Protein AF-A0A8J4B5W3-F1 (afdb_monomer_lite)

Sequence (333 aa):
MARLLFRNNKLVVIMTTRNNVIIWVVALMMILLQLQQQLLVVGSSSSSTPSSSSSSSSSSSSSSSSSSSSSSSSSSSSSSAAVECPEPHHTILQQYKDFHDKNKHSPNAQYLVQQCWGNGCQGAGDRICGALFTLRVAIQYKKIWLIDWTHPAPITNFLIHNEIDWRVTGFPDKFFKEPNALTLDEFNATTFHGNGSEAAVVEKFLAAKKYNIMGVRPFEAHATRLNPVDPEHAIEIGACYFQFLFKLNDTIVKSGESHLRELYGPGLVDYMAWHWRHLDVDFPGEKPMLLSQLAGALECGRRLAAEIKVDLVRRPMLLITDFHGKKKVMPNN

Radius of gyration: 26.27 Å; chains: 1; bounding box: 73×65×85 Å

Structure (mmCIF, N/CA/C/O backbone):
data_AF-A0A8J4B5W3-F1
#
_entry.id   AF-A0A8J4B5W3-F1
#
loop_
_atom_site.group_PDB
_atom_site.id
_atom_site.type_symbol
_atom_site.label_atom_id
_atom_site.label_alt_id
_atom_site.label_comp_id
_atom_site.label_asym_id
_atom_site.label_entity_id
_atom_site.label_seq_id
_atom_site.pdbx_PDB_ins_code
_atom_site.Cartn_x
_atom_site.Cartn_y
_atom_site.Cartn_z
_atom_site.occupancy
_atom_site.B_iso_or_equiv
_atom_site.auth_seq_id
_atom_site.auth_comp_id
_atom_site.auth_asym_id
_atom_site.auth_atom_id
_atom_site.pdbx_PDB_model_num
ATOM 1 N N . MET A 1 1 ? 13.570 8.118 -5.393 1.00 37.69 1 MET A N 1
ATOM 2 C CA . MET A 1 1 ? 13.772 7.527 -6.732 1.00 37.69 1 MET A CA 1
ATOM 3 C C . MET A 1 1 ? 13.565 6.017 -6.633 1.00 37.69 1 MET A C 1
ATOM 5 O O . MET A 1 1 ? 14.329 5.358 -5.937 1.00 37.69 1 MET A O 1
ATOM 9 N N . ALA A 1 2 ? 12.527 5.454 -7.251 1.00 32.09 2 ALA A N 1
ATOM 10 C CA . ALA A 1 2 ? 12.329 4.003 -7.211 1.00 32.09 2 ALA A CA 1
ATOM 11 C C . ALA A 1 2 ? 13.301 3.318 -8.187 1.00 32.09 2 ALA A C 1
ATOM 13 O O . ALA A 1 2 ? 13.306 3.643 -9.371 1.00 32.09 2 ALA A O 1
ATOM 14 N N . ARG A 1 3 ? 14.118 2.377 -7.704 1.00 43.38 3 ARG A N 1
ATOM 15 C CA . ARG A 1 3 ? 14.868 1.448 -8.564 1.00 43.38 3 ARG A CA 1
ATOM 16 C C . ARG A 1 3 ? 14.121 0.118 -8.569 1.00 43.38 3 ARG A C 1
ATOM 18 O O . ARG A 1 3 ? 13.769 -0.379 -7.504 1.00 43.38 3 ARG A O 1
ATOM 25 N N . LEU A 1 4 ? 13.875 -0.442 -9.749 1.00 37.16 4 LEU A N 1
ATOM 26 C CA . LEU A 1 4 ? 13.225 -1.743 -9.909 1.00 37.16 4 LEU A CA 1
ATOM 27 C C . LEU A 1 4 ? 14.273 -2.722 -10.429 1.00 37.16 4 LEU A C 1
ATOM 29 O O . LEU A 1 4 ? 14.735 -2.577 -11.555 1.00 37.16 4 LEU A O 1
ATOM 33 N N . LEU A 1 5 ? 14.685 -3.687 -9.613 1.00 36.12 5 LEU A N 1
ATOM 34 C CA . LEU A 1 5 ? 15.744 -4.619 -9.987 1.00 36.12 5 LEU A CA 1
ATOM 35 C C . LEU A 1 5 ? 15.150 -6.018 -10.129 1.00 36.12 5 LEU A C 1
ATOM 37 O O . LEU A 1 5 ? 14.698 -6.613 -9.153 1.00 36.12 5 LEU A O 1
ATOM 41 N N . PHE A 1 6 ? 15.120 -6.524 -11.361 1.00 35.78 6 PHE A N 1
ATOM 42 C CA . PHE A 1 6 ? 14.683 -7.885 -11.648 1.00 35.78 6 PHE A CA 1
ATOM 43 C C . PHE A 1 6 ? 15.874 -8.840 -11.573 1.00 35.78 6 PHE A C 1
ATOM 45 O O . PHE A 1 6 ? 16.888 -8.640 -12.241 1.00 35.78 6 PHE A O 1
ATOM 52 N N . ARG A 1 7 ? 15.751 -9.891 -10.758 1.00 36.09 7 ARG A N 1
ATOM 53 C CA . ARG A 1 7 ? 16.728 -10.985 -10.682 1.00 36.09 7 ARG A CA 1
ATOM 54 C C . ARG A 1 7 ? 15.983 -12.301 -10.494 1.00 36.09 7 ARG A C 1
ATOM 56 O O . ARG A 1 7 ? 15.224 -12.439 -9.540 1.00 36.09 7 ARG A O 1
ATOM 63 N N . ASN A 1 8 ? 16.192 -13.257 -11.399 1.00 32.38 8 ASN A N 1
ATOM 64 C CA . ASN A 1 8 ? 15.561 -14.584 -11.377 1.00 32.38 8 ASN A CA 1
ATOM 65 C C . ASN A 1 8 ? 14.022 -14.503 -11.223 1.00 32.38 8 ASN A C 1
ATOM 67 O O . ASN A 1 8 ? 13.454 -15.083 -10.300 1.00 32.38 8 ASN A O 1
ATOM 71 N N . ASN A 1 9 ? 13.360 -13.718 -12.082 1.00 35.81 9 ASN A N 1
ATOM 72 C CA . ASN A 1 9 ? 11.919 -13.410 -12.050 1.00 35.81 9 ASN A CA 1
ATOM 73 C C . ASN A 1 9 ? 11.384 -12.735 -10.763 1.00 35.81 9 ASN A C 1
ATOM 75 O O . ASN A 1 9 ? 10.179 -12.511 -10.660 1.00 35.81 9 ASN A O 1
ATOM 79 N N . LYS A 1 10 ? 12.237 -12.348 -9.802 1.00 38.03 10 LYS A N 1
ATOM 80 C CA . LYS A 1 10 ? 11.825 -11.568 -8.624 1.00 38.03 10 LYS A CA 1
ATOM 81 C C . LYS A 1 10 ? 11.904 -10.066 -8.906 1.00 38.03 10 LYS A C 1
ATOM 83 O O . LYS A 1 10 ? 12.958 -9.574 -9.306 1.00 38.03 10 LYS A O 1
ATOM 88 N N . LEU A 1 11 ? 10.808 -9.350 -8.653 1.00 41.91 11 LEU A N 1
ATOM 89 C CA . LEU A 1 11 ? 10.736 -7.886 -8.641 1.00 41.91 11 LEU A CA 1
ATOM 90 C C . LEU A 1 11 ? 11.253 -7.358 -7.292 1.00 41.91 11 LEU A C 1
ATOM 92 O O . LEU A 1 11 ? 10.562 -7.483 -6.284 1.00 41.91 11 LEU A O 1
ATOM 96 N N . VAL A 1 12 ? 12.433 -6.733 -7.269 1.00 36.56 12 VAL A N 1
ATOM 97 C CA . VAL A 1 12 ? 12.945 -6.022 -6.084 1.00 36.56 12 VAL A CA 1
ATOM 98 C C . VAL A 1 12 ? 12.645 -4.527 -6.227 1.00 36.56 12 VAL A C 1
ATOM 100 O O . VAL A 1 12 ? 13.202 -3.854 -7.098 1.00 36.56 12 VAL A O 1
ATOM 103 N N . VAL A 1 13 ? 11.748 -4.000 -5.386 1.00 36.88 13 VAL A N 1
ATOM 104 C CA . VAL A 1 13 ? 11.301 -2.594 -5.419 1.00 36.88 13 VAL A CA 1
ATOM 105 C C . VAL A 1 13 ? 12.101 -1.760 -4.415 1.00 36.88 13 VAL A C 1
ATOM 107 O O . VAL A 1 13 ? 11.677 -1.545 -3.283 1.00 36.88 13 VAL A O 1
ATOM 110 N N . ILE A 1 14 ? 13.255 -1.234 -4.827 1.00 37.66 14 ILE A N 1
ATOM 111 C CA . ILE A 1 14 ? 14.080 -0.376 -3.967 1.00 37.66 14 ILE A CA 1
ATOM 112 C C . ILE A 1 14 ? 13.525 1.056 -3.998 1.00 37.66 14 ILE A C 1
ATOM 114 O O . ILE A 1 14 ? 13.917 1.899 -4.818 1.00 37.66 14 ILE A O 1
ATOM 118 N N . MET A 1 15 ? 12.583 1.345 -3.099 1.00 30.20 15 MET A N 1
ATOM 119 C CA . MET A 1 15 ? 12.005 2.679 -2.921 1.00 30.20 15 MET A CA 1
ATOM 120 C C . MET A 1 15 ? 12.950 3.601 -2.138 1.00 30.20 15 MET A C 1
ATOM 122 O O . MET A 1 15 ? 12.806 3.770 -0.932 1.00 30.20 15 MET A O 1
ATOM 126 N N . THR A 1 16 ? 13.883 4.287 -2.811 1.00 34.81 16 THR A N 1
ATOM 127 C CA . THR A 1 16 ? 14.569 5.408 -2.135 1.00 34.81 16 THR A CA 1
ATOM 128 C C . THR A 1 16 ? 13.584 6.563 -1.943 1.00 34.81 16 THR A C 1
ATOM 130 O O . THR A 1 16 ? 13.138 7.193 -2.912 1.00 34.81 16 THR A O 1
ATOM 133 N N . THR A 1 17 ? 13.219 6.853 -0.697 1.00 34.34 17 THR A N 1
ATOM 134 C CA . THR A 1 17 ? 12.478 8.074 -0.360 1.00 34.34 17 THR A CA 1
ATOM 135 C C . THR A 1 17 ? 13.419 9.282 -0.436 1.00 34.34 17 THR A C 1
ATOM 137 O O . THR A 1 17 ? 14.646 9.151 -0.400 1.00 34.34 17 THR A O 1
ATOM 140 N N . ARG A 1 18 ? 12.864 10.494 -0.582 1.00 42.00 18 ARG A N 1
ATOM 141 C CA . ARG A 1 18 ? 13.671 11.726 -0.722 1.00 42.00 18 ARG A CA 1
ATOM 142 C C . ARG A 1 18 ? 14.487 12.040 0.546 1.00 42.00 18 ARG A C 1
ATOM 144 O O . ARG A 1 18 ? 15.499 12.729 0.461 1.00 42.00 18 ARG A O 1
ATOM 151 N N . ASN A 1 19 ? 14.093 11.460 1.683 1.00 38.25 19 ASN A N 1
ATOM 152 C CA . ASN A 1 19 ? 14.762 11.594 2.975 1.00 38.25 19 ASN A CA 1
ATOM 153 C C . ASN A 1 19 ? 16.153 10.952 3.010 1.00 38.25 19 ASN A C 1
ATOM 155 O O . ASN A 1 19 ? 16.946 11.340 3.860 1.00 38.25 19 ASN A O 1
ATOM 159 N N . ASN A 1 20 ? 16.501 10.047 2.084 1.00 41.44 20 ASN A N 1
ATOM 160 C CA . ASN A 1 20 ? 17.826 9.421 2.095 1.00 41.44 20 ASN A CA 1
ATOM 161 C C . ASN A 1 20 ? 18.970 10.439 1.961 1.00 41.44 20 ASN A C 1
ATOM 163 O O . ASN A 1 20 ? 20.035 10.186 2.502 1.00 41.44 20 ASN A O 1
ATOM 167 N N . VAL A 1 21 ? 18.775 11.608 1.334 1.00 43.19 21 VAL A N 1
ATOM 168 C CA . VAL A 1 21 ? 19.809 12.667 1.341 1.00 43.19 21 VAL A CA 1
ATOM 169 C C . VAL A 1 21 ? 20.037 13.204 2.759 1.00 43.19 21 VAL A C 1
ATOM 171 O O . VAL A 1 21 ? 21.178 13.370 3.170 1.00 43.19 21 VAL A O 1
ATOM 174 N N . ILE A 1 22 ? 18.967 13.412 3.531 1.00 39.94 22 ILE A N 1
ATOM 175 C CA . ILE A 1 22 ? 19.052 13.857 4.930 1.00 39.94 22 ILE A CA 1
ATOM 176 C C . ILE A 1 22 ? 19.636 12.742 5.805 1.00 39.94 22 ILE A C 1
ATOM 178 O O . ILE A 1 22 ? 20.500 13.020 6.625 1.00 39.94 22 ILE A O 1
ATOM 182 N N . ILE A 1 23 ? 19.239 11.482 5.599 1.00 42.97 23 ILE A N 1
ATOM 183 C CA . ILE A 1 23 ? 19.771 10.333 6.349 1.00 42.97 23 ILE A CA 1
ATOM 184 C C . ILE A 1 23 ? 21.265 10.132 6.058 1.00 42.97 23 ILE A C 1
ATOM 186 O O . ILE A 1 23 ? 22.034 9.978 6.999 1.00 42.97 23 ILE A O 1
ATOM 190 N N . TRP A 1 24 ? 21.711 10.221 4.798 1.00 50.38 24 TRP A N 1
ATOM 191 C CA . TRP A 1 24 ? 23.139 10.170 4.457 1.00 50.38 24 TRP A CA 1
ATOM 192 C C . TRP A 1 24 ? 23.918 11.367 5.018 1.00 50.38 24 TRP A C 1
ATOM 194 O O . TRP A 1 24 ? 25.036 11.175 5.483 1.00 50.38 24 TRP A O 1
ATOM 204 N N . VAL A 1 25 ? 23.346 12.578 5.042 1.00 55.03 25 VAL A N 1
ATOM 205 C CA . VAL A 1 25 ? 23.982 13.751 5.677 1.00 55.03 25 VAL A CA 1
ATOM 206 C C . VAL A 1 25 ? 24.071 13.592 7.199 1.00 55.03 25 VAL A C 1
ATOM 208 O O . VAL A 1 25 ? 25.124 13.862 7.767 1.00 55.03 25 VAL A O 1
ATOM 211 N N . VAL A 1 26 ? 23.022 13.103 7.864 1.00 58.47 26 VAL A N 1
ATOM 212 C CA . VAL A 1 26 ? 23.023 12.845 9.315 1.00 58.47 26 VAL A CA 1
ATOM 213 C C . VAL A 1 26 ? 23.983 11.708 9.669 1.00 58.47 26 VAL A C 1
ATOM 215 O O . VAL A 1 26 ? 24.767 11.856 10.601 1.00 58.47 26 VAL A O 1
ATOM 218 N N . ALA A 1 27 ? 24.002 10.614 8.904 1.00 59.28 27 ALA A N 1
ATOM 219 C CA . ALA A 1 27 ? 24.963 9.526 9.082 1.00 59.28 27 ALA A CA 1
ATOM 220 C C . ALA A 1 27 ? 26.408 10.009 8.870 1.00 59.28 27 ALA A C 1
ATOM 222 O O . ALA A 1 27 ? 27.276 9.717 9.689 1.00 59.28 27 ALA A O 1
ATOM 223 N N . LEU A 1 28 ? 26.662 10.818 7.835 1.00 74.56 28 LEU A N 1
ATOM 224 C CA . LEU A 1 28 ? 27.969 11.432 7.594 1.00 74.56 28 LEU A CA 1
ATOM 225 C C . LEU A 1 28 ? 28.377 12.370 8.742 1.00 74.56 28 LEU A C 1
ATOM 227 O O . LEU A 1 28 ? 29.516 12.306 9.194 1.00 74.56 28 LEU A O 1
ATOM 231 N N . MET A 1 29 ? 27.459 13.189 9.267 1.00 74.69 29 MET A N 1
ATOM 232 C CA . MET A 1 29 ? 27.717 14.028 10.445 1.00 74.69 29 MET A CA 1
ATOM 233 C C . MET A 1 29 ? 28.003 13.201 11.704 1.00 74.69 29 MET A C 1
ATOM 235 O O . MET A 1 29 ? 28.912 13.550 12.451 1.00 74.69 29 MET A O 1
ATOM 239 N N . MET A 1 30 ? 27.286 12.096 11.929 1.00 72.31 30 MET A N 1
ATOM 240 C CA . MET A 1 30 ? 27.531 11.186 13.056 1.00 72.31 30 MET A CA 1
ATOM 241 C C . MET A 1 30 ? 28.895 10.488 12.943 1.00 72.31 30 MET A C 1
ATOM 243 O O . MET A 1 30 ? 29.618 10.408 13.934 1.00 72.31 30 MET A O 1
ATOM 247 N N . ILE A 1 31 ? 29.289 10.058 11.740 1.00 79.44 31 ILE A N 1
ATOM 248 C CA . ILE A 1 31 ? 30.618 9.488 11.467 1.00 79.44 31 ILE A CA 1
ATOM 249 C C . ILE A 1 31 ? 31.716 10.540 11.693 1.00 79.44 31 ILE A C 1
ATOM 251 O O . ILE A 1 31 ? 32.719 10.250 12.342 1.00 79.44 31 ILE A O 1
ATOM 255 N N . LEU A 1 32 ? 31.524 11.779 11.228 1.00 77.69 32 LEU A N 1
ATOM 256 C CA . LEU A 1 32 ? 32.467 12.881 11.461 1.00 77.69 32 LEU A CA 1
ATOM 257 C C . LEU A 1 32 ? 32.585 13.243 12.955 1.00 77.69 32 LEU A C 1
ATOM 259 O O . LEU A 1 32 ? 33.692 13.487 13.433 1.00 77.69 32 LEU A O 1
ATOM 263 N N . LEU A 1 33 ? 31.481 13.212 13.708 1.00 74.81 33 LEU A N 1
ATOM 264 C CA . LEU A 1 33 ? 31.472 13.376 15.168 1.00 74.81 33 LEU A CA 1
ATOM 265 C C . LEU A 1 33 ? 32.232 12.250 15.882 1.00 74.81 33 LEU A C 1
ATOM 267 O O . LEU A 1 33 ? 33.039 12.529 16.768 1.00 74.81 33 LEU A O 1
ATOM 271 N N . GLN A 1 34 ? 32.033 10.991 15.482 1.00 73.00 34 GLN A N 1
ATOM 272 C CA . GLN A 1 34 ? 32.781 9.856 16.033 1.00 73.00 34 GLN A CA 1
ATOM 273 C C . GLN A 1 34 ? 34.281 9.944 15.713 1.00 73.00 34 GLN A C 1
ATOM 275 O O . GLN A 1 34 ? 35.103 9.691 16.591 1.00 73.00 34 GLN A O 1
ATOM 280 N N . LEU A 1 35 ? 34.656 10.375 14.504 1.00 73.75 35 LEU A N 1
ATOM 281 C CA . LEU A 1 35 ? 36.056 10.613 14.134 1.00 73.75 35 LEU A CA 1
ATOM 282 C C . LEU A 1 35 ? 36.690 11.749 14.957 1.00 73.75 35 LEU A C 1
ATOM 284 O O . LEU A 1 35 ? 37.832 11.615 15.394 1.00 73.75 35 LEU A O 1
ATOM 288 N N . GLN A 1 36 ? 35.957 12.833 15.242 1.00 78.62 36 GLN A N 1
ATOM 289 C CA . GLN A 1 36 ? 36.433 13.886 16.151 1.00 78.62 36 GLN A CA 1
ATOM 290 C C . GLN A 1 36 ? 36.595 13.388 17.597 1.00 78.62 36 GLN A C 1
ATOM 292 O O . GLN A 1 36 ? 37.581 13.730 18.249 1.00 78.62 36 GLN A O 1
ATOM 297 N N . GLN A 1 37 ? 35.685 12.544 18.093 1.00 74.75 37 GLN A N 1
ATOM 298 C CA . GLN A 1 37 ? 35.821 11.925 19.417 1.00 74.75 37 GLN A CA 1
ATOM 299 C C . GLN A 1 37 ? 37.031 10.980 19.486 1.00 74.75 37 GLN A C 1
ATOM 301 O O . GLN A 1 37 ? 37.783 11.026 20.456 1.00 74.75 37 GLN A O 1
ATOM 306 N N . GLN A 1 38 ? 37.283 10.178 18.446 1.00 73.56 38 GLN A N 1
ATOM 307 C CA . GLN A 1 38 ? 38.469 9.314 18.380 1.00 73.56 38 GLN A CA 1
ATOM 308 C C . GLN A 1 38 ? 39.774 10.127 18.335 1.00 73.56 38 GLN A C 1
ATOM 310 O O . GLN A 1 38 ? 40.716 9.794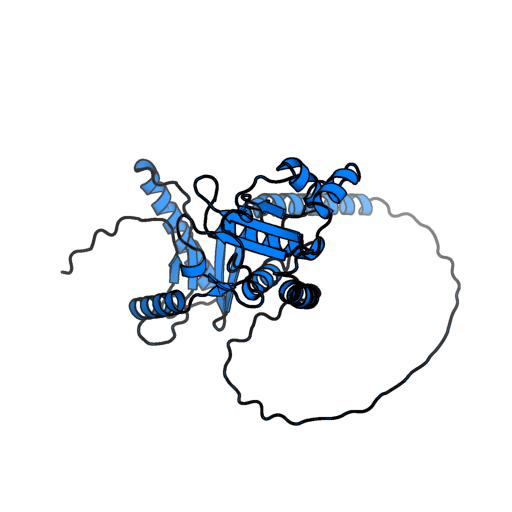 19.052 1.00 73.56 38 GLN A O 1
ATOM 315 N N . LEU A 1 39 ? 39.814 11.234 17.582 1.00 66.25 39 LEU A N 1
ATOM 316 C CA . LEU A 1 39 ? 40.956 12.159 17.564 1.00 66.25 39 LEU A CA 1
ATOM 317 C C . LEU A 1 39 ? 41.231 12.806 18.933 1.00 66.25 39 LEU A C 1
ATOM 319 O O . LEU A 1 39 ? 42.392 13.010 19.278 1.00 66.25 39 LEU A O 1
ATOM 323 N N . LEU A 1 40 ? 40.194 13.085 19.730 1.00 60.94 40 LEU A N 1
ATOM 324 C CA . LEU A 1 40 ? 40.346 13.586 21.102 1.00 60.94 40 LEU A CA 1
ATOM 325 C C . LEU A 1 40 ? 40.888 12.518 22.069 1.00 60.94 40 LEU A C 1
ATOM 327 O O . LEU A 1 40 ? 41.743 12.825 22.898 1.00 60.94 40 LEU A O 1
ATOM 331 N N . VAL A 1 41 ? 40.442 11.262 21.953 1.00 55.62 41 VAL A N 1
ATOM 332 C CA . VAL A 1 41 ? 40.845 10.167 22.862 1.00 55.62 41 VAL A CA 1
ATOM 333 C C . VAL A 1 41 ? 42.324 9.780 22.713 1.00 55.62 41 VAL A C 1
ATOM 335 O O . VAL A 1 41 ? 42.964 9.425 23.703 1.00 55.62 41 VAL A O 1
ATOM 338 N N . VAL A 1 42 ? 42.915 9.919 21.520 1.00 52.84 42 VAL A N 1
ATOM 339 C CA . VAL A 1 42 ? 44.357 9.663 21.296 1.00 52.84 42 VAL A CA 1
ATOM 340 C C . VAL A 1 42 ? 45.257 10.595 22.133 1.00 52.84 42 VAL A C 1
ATOM 342 O O . VAL A 1 42 ? 46.398 10.245 22.431 1.00 52.84 42 VAL A O 1
ATOM 345 N N . GLY A 1 43 ? 44.747 11.744 22.589 1.00 49.81 43 GLY A N 1
ATOM 346 C CA . GLY A 1 43 ? 45.488 12.718 23.396 1.00 49.81 43 GLY A CA 1
ATOM 347 C C . GLY A 1 43 ? 45.626 12.409 24.895 1.00 49.81 43 GLY A C 1
ATOM 348 O O . GLY A 1 43 ? 46.088 13.277 25.631 1.00 49.81 43 GLY A O 1
ATOM 349 N N . SER A 1 44 ? 45.197 11.246 25.403 1.00 47.75 44 SER A N 1
ATOM 350 C CA . SER A 1 44 ? 45.168 10.970 26.857 1.00 47.75 44 SER A CA 1
ATOM 351 C C . SER A 1 44 ? 45.601 9.547 27.229 1.00 47.75 44 SER A C 1
ATOM 353 O O . SER A 1 44 ? 44.788 8.696 27.578 1.00 47.75 44 SER A O 1
ATOM 355 N N . SER A 1 45 ? 46.914 9.295 27.191 1.00 42.00 45 SER A N 1
ATOM 356 C CA . SER A 1 45 ? 47.527 8.024 27.612 1.00 42.00 45 SER A CA 1
ATOM 357 C C . SER A 1 45 ? 48.302 8.162 28.930 1.00 42.00 45 SER A C 1
ATOM 359 O O . SER A 1 45 ? 49.484 8.502 28.916 1.00 42.00 45 SER A O 1
ATOM 361 N N . SER A 1 46 ? 47.670 7.856 30.071 1.00 44.31 46 SER A N 1
ATOM 362 C CA . SER A 1 46 ? 48.367 7.754 31.366 1.00 44.31 46 SER A CA 1
ATOM 363 C C . SER A 1 46 ? 47.699 6.789 32.365 1.00 44.31 46 SER A C 1
ATOM 365 O O . SER A 1 46 ? 46.738 7.147 33.038 1.00 44.31 46 SER A O 1
ATOM 367 N N . SER A 1 47 ? 48.282 5.589 32.488 1.00 50.53 47 SER A N 1
ATOM 368 C CA . SER A 1 47 ? 48.366 4.733 33.695 1.00 50.53 47 SER A CA 1
ATOM 369 C C . SER A 1 47 ? 47.143 4.508 34.615 1.00 50.53 47 SER A C 1
ATOM 371 O O . SER A 1 47 ? 46.751 5.393 35.373 1.00 50.53 47 SER A O 1
ATOM 373 N N . SER A 1 48 ? 46.729 3.243 34.774 1.00 38.53 48 SER A N 1
ATOM 374 C CA . SER A 1 48 ? 46.713 2.552 36.090 1.00 38.53 48 SER A CA 1
ATOM 375 C C . SER A 1 48 ? 46.478 1.032 35.937 1.00 38.53 48 SER A C 1
ATOM 377 O O . SER A 1 48 ? 46.368 0.527 34.821 1.00 38.53 48 SER A O 1
ATOM 379 N N . THR A 1 49 ? 46.557 0.287 37.045 1.00 45.34 49 THR A N 1
ATOM 380 C CA . THR A 1 49 ? 46.842 -1.162 37.124 1.00 45.34 49 THR A CA 1
ATOM 381 C C . THR A 1 49 ? 45.617 -2.075 37.358 1.00 45.34 49 THR A C 1
ATOM 383 O O . THR A 1 49 ? 44.562 -1.598 37.773 1.00 45.34 49 THR A O 1
ATOM 386 N N . PRO A 1 50 ? 45.736 -3.402 37.113 1.00 56.16 50 PRO A N 1
ATOM 387 C CA . PRO A 1 50 ? 44.628 -4.360 37.223 1.00 56.16 50 PRO A CA 1
ATOM 388 C C . PRO A 1 50 ? 44.452 -4.981 38.625 1.00 56.16 50 PRO A C 1
ATOM 390 O O . PRO A 1 50 ? 45.377 -5.016 39.435 1.00 56.16 50 PRO A O 1
ATOM 393 N N . SER A 1 51 ? 43.279 -5.578 38.863 1.00 45.25 51 SER A N 1
ATOM 394 C CA . SER A 1 51 ? 42.996 -6.534 39.954 1.00 45.25 51 SER A CA 1
ATOM 395 C C . SER A 1 51 ? 42.034 -7.645 39.467 1.00 45.25 51 SER A C 1
ATOM 397 O O . SER A 1 51 ? 41.584 -7.592 38.323 1.00 45.25 51 SER A O 1
ATOM 399 N N . SER A 1 52 ? 41.825 -8.719 40.246 1.00 43.44 52 SER A N 1
ATOM 400 C CA . SER A 1 52 ? 41.425 -10.058 39.736 1.00 43.44 52 SER A CA 1
ATOM 401 C C . SER A 1 52 ? 40.394 -10.814 40.616 1.00 43.44 52 SER A C 1
ATOM 403 O O . SER A 1 52 ? 39.866 -10.212 41.547 1.00 43.44 52 SER A O 1
ATOM 405 N N . SER A 1 53 ? 40.161 -12.123 40.347 1.00 38.62 53 SER A N 1
ATOM 406 C CA . SER A 1 53 ? 39.209 -13.107 40.968 1.00 38.62 53 SER A CA 1
ATOM 407 C C . SER A 1 53 ? 37.792 -13.143 40.319 1.00 38.62 53 SER A C 1
ATOM 409 O O . SER A 1 53 ? 37.224 -12.086 40.079 1.00 38.62 53 SER A O 1
ATOM 411 N N . SER A 1 54 ? 37.290 -14.239 39.698 1.00 41.88 54 SER A N 1
ATOM 412 C CA . SER A 1 54 ? 36.813 -15.587 40.162 1.00 41.88 54 SER A CA 1
ATOM 413 C C . SER A 1 54 ? 35.372 -15.564 40.755 1.00 41.88 54 SER A C 1
ATOM 415 O O . SER A 1 54 ? 34.988 -14.536 41.290 1.00 41.88 54 SER A O 1
ATOM 417 N N . SER A 1 55 ? 34.474 -16.578 40.751 1.00 41.25 55 SER A N 1
ATOM 418 C CA . SER A 1 55 ? 34.310 -17.944 40.151 1.00 41.25 55 SER A CA 1
ATOM 419 C C . SER A 1 55 ? 32.976 -18.570 40.682 1.00 41.25 55 SER A C 1
ATOM 421 O O . SER A 1 55 ? 32.603 -18.198 41.786 1.00 41.25 55 SER A O 1
ATOM 423 N N . SER A 1 56 ? 32.244 -19.566 40.130 1.00 40.75 56 SER A N 1
ATOM 424 C CA . SER A 1 56 ? 32.134 -20.269 38.818 1.00 40.75 56 SER A CA 1
ATOM 425 C C . SER A 1 56 ? 30.993 -21.348 38.872 1.00 40.75 56 SER A C 1
ATOM 427 O O . SER A 1 56 ? 30.515 -21.625 39.970 1.00 40.75 56 SER A O 1
ATOM 429 N N . SER A 1 57 ? 30.646 -22.041 37.758 1.00 40.38 57 SER A N 1
ATOM 430 C CA . SER A 1 57 ? 29.727 -23.232 37.649 1.00 40.38 57 SER A CA 1
ATOM 431 C C . SER A 1 57 ? 28.190 -22.972 37.791 1.00 40.38 57 SER A C 1
ATOM 433 O O . SER A 1 57 ? 27.830 -21.880 38.207 1.00 40.38 57 SER A O 1
ATOM 435 N N . SER A 1 58 ? 27.218 -23.852 37.437 1.00 39.69 58 SER A N 1
ATOM 436 C CA . SER A 1 58 ? 27.222 -25.249 36.908 1.00 39.69 58 SER A CA 1
ATOM 437 C C . SER A 1 58 ? 25.910 -25.695 36.170 1.00 39.69 58 SER A C 1
ATOM 439 O O . SER A 1 58 ? 24.812 -25.350 36.581 1.00 39.69 58 SER A O 1
ATOM 441 N N . SER A 1 59 ? 26.065 -26.553 35.142 1.00 38.06 59 SER A N 1
ATOM 442 C CA . SER A 1 59 ? 25.310 -27.797 34.788 1.00 38.06 59 SER A CA 1
ATOM 443 C C . SER A 1 59 ? 23.771 -27.925 34.567 1.00 38.06 59 SER A C 1
ATOM 445 O O . SER A 1 59 ? 22.984 -27.838 35.501 1.00 38.06 59 SER A O 1
ATOM 447 N N . SER A 1 60 ? 23.427 -28.546 33.413 1.00 39.34 60 SER A N 1
ATOM 448 C CA . SER A 1 60 ? 22.308 -29.512 33.158 1.00 39.34 60 SER A CA 1
ATOM 449 C C . SER A 1 60 ? 20.843 -28.995 33.145 1.00 39.34 60 SER A C 1
ATOM 451 O O . SER A 1 60 ? 20.560 -27.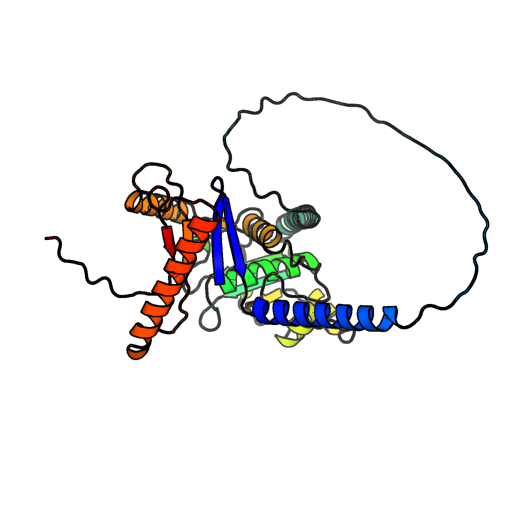934 33.677 1.00 39.34 60 SER A O 1
ATOM 453 N N . SER A 1 61 ? 19.849 -29.655 32.521 1.00 40.06 61 SER A N 1
ATOM 454 C CA . SER A 1 61 ? 19.735 -31.037 31.991 1.00 40.06 61 SER A CA 1
ATOM 455 C C . SER A 1 61 ? 18.890 -31.129 30.690 1.00 40.06 61 SER A C 1
ATOM 457 O O . SER A 1 61 ? 18.500 -30.108 30.129 1.00 40.06 61 SER A O 1
ATOM 459 N N . SER A 1 62 ? 18.660 -32.342 30.164 1.00 45.00 62 SER A N 1
ATOM 460 C CA . SER A 1 62 ? 18.096 -32.620 28.828 1.00 45.00 62 SER A CA 1
ATOM 461 C C . SER A 1 62 ? 16.743 -33.353 28.848 1.00 45.00 62 SER A C 1
ATOM 463 O O . SER A 1 62 ? 16.386 -34.012 29.820 1.00 45.00 62 SER A O 1
ATOM 465 N N . SER A 1 63 ? 16.008 -33.300 27.732 1.00 41.59 63 SER A N 1
ATOM 466 C CA . SER A 1 63 ? 14.950 -34.267 27.391 1.00 41.59 63 SER A CA 1
ATOM 467 C C . SER A 1 63 ? 14.771 -34.358 25.868 1.00 41.59 63 SER A C 1
ATOM 469 O O . SER A 1 63 ? 15.143 -33.441 25.136 1.00 41.59 63 SER A O 1
ATOM 471 N N . SER A 1 64 ? 14.271 -35.494 25.381 1.00 46.47 64 SER A N 1
ATOM 472 C CA . SER A 1 64 ? 14.140 -35.822 23.955 1.00 46.47 64 SER A CA 1
ATOM 473 C C . SER A 1 64 ? 12.747 -36.375 23.638 1.00 46.47 64 SER A C 1
ATOM 475 O O . SER A 1 64 ? 12.024 -36.832 24.522 1.00 46.47 64 SER A O 1
ATOM 477 N N . SER A 1 65 ? 12.332 -36.312 22.372 1.00 41.53 65 SER A N 1
ATOM 478 C CA . SER A 1 65 ? 11.061 -36.873 21.888 1.00 41.53 65 SER A CA 1
ATOM 479 C C . SER A 1 65 ? 11.191 -37.312 20.428 1.00 41.53 65 SER A C 1
ATOM 481 O O . SER A 1 65 ? 12.066 -36.832 19.707 1.00 41.53 65 SER A O 1
ATOM 483 N N . SER A 1 66 ? 10.390 -38.298 20.030 1.00 43.97 66 SER A N 1
ATOM 484 C CA . SER A 1 66 ? 10.648 -39.158 18.871 1.00 43.97 66 SER A CA 1
ATOM 485 C C . SER A 1 66 ? 10.052 -38.671 17.545 1.00 43.97 66 SER A C 1
ATOM 487 O O . SER A 1 66 ? 9.119 -37.873 17.484 1.00 43.97 66 SER A O 1
ATOM 489 N N . SER A 1 67 ? 10.624 -39.185 16.456 1.00 46.66 67 SER A N 1
ATOM 490 C CA . SER A 1 67 ? 10.277 -38.876 15.072 1.00 46.66 67 SER A CA 1
ATOM 491 C C . SER A 1 67 ? 9.033 -39.615 14.563 1.00 46.66 67 SER A C 1
ATOM 493 O O . SER A 1 67 ? 8.748 -40.748 14.947 1.00 46.66 67 SER A O 1
ATOM 495 N N . SER A 1 68 ? 8.340 -39.002 13.600 1.00 42.88 68 SER A N 1
ATOM 496 C CA . SER A 1 68 ? 7.437 -39.694 12.670 1.00 42.88 68 SER A CA 1
ATOM 497 C C . SER A 1 68 ? 7.550 -39.063 11.275 1.00 42.88 68 SER A C 1
ATOM 499 O O . SER A 1 68 ? 7.036 -37.982 11.005 1.00 42.88 68 SER A O 1
ATOM 501 N N . SER A 1 69 ? 8.300 -39.713 10.384 1.00 42.06 69 SER A N 1
ATOM 502 C CA . SER A 1 69 ? 8.607 -39.201 9.041 1.00 42.06 69 SER A CA 1
ATOM 503 C C . SER A 1 69 ? 7.620 -39.724 7.998 1.00 42.06 69 SER A C 1
ATOM 505 O O . SER A 1 69 ? 7.679 -40.892 7.619 1.00 42.06 69 SER A O 1
ATOM 507 N N . SER A 1 70 ? 6.739 -38.848 7.508 1.00 46.84 70 SER A N 1
ATOM 508 C CA . SER A 1 70 ? 5.827 -39.120 6.390 1.00 46.84 70 SER A CA 1
ATOM 509 C C . SER A 1 70 ? 6.402 -38.576 5.076 1.00 46.84 70 SER A C 1
ATOM 511 O O . SER A 1 70 ? 6.497 -37.370 4.852 1.00 46.84 70 SER A O 1
ATOM 513 N N . SER A 1 71 ? 6.819 -39.481 4.191 1.00 46.94 71 SER A N 1
ATOM 514 C CA . SER A 1 71 ? 7.418 -39.159 2.892 1.00 46.94 71 SER A CA 1
ATOM 515 C C . SER A 1 71 ? 6.356 -38.756 1.863 1.00 46.94 71 SER A C 1
ATOM 517 O O . SER A 1 71 ? 5.758 -39.600 1.199 1.00 46.94 71 SER A O 1
ATOM 519 N N . SER A 1 72 ? 6.141 -37.449 1.704 1.00 46.47 72 SER A N 1
ATOM 520 C CA . SER A 1 72 ? 5.288 -36.880 0.653 1.00 46.47 72 SER A CA 1
ATOM 521 C C . SER A 1 72 ? 6.093 -36.574 -0.617 1.00 46.47 72 SER A C 1
ATOM 523 O O . SER A 1 72 ? 7.172 -35.985 -0.572 1.00 46.47 72 SER A O 1
ATOM 525 N N . SER A 1 73 ? 5.581 -37.005 -1.772 1.00 43.72 73 SER A N 1
ATOM 526 C CA . SER A 1 73 ? 6.253 -36.862 -3.070 1.00 43.72 73 SER A CA 1
ATOM 527 C C . SER A 1 73 ? 6.147 -35.427 -3.596 1.00 43.72 73 SER A C 1
ATOM 529 O O . SER A 1 73 ? 5.140 -35.047 -4.193 1.00 43.72 73 SER A O 1
ATOM 531 N N . SER A 1 74 ? 7.185 -34.617 -3.388 1.00 42.50 74 SER A N 1
ATOM 532 C CA . SER A 1 74 ? 7.228 -33.206 -3.786 1.00 42.50 74 SER A CA 1
ATOM 533 C C . SER A 1 74 ? 7.412 -33.019 -5.300 1.00 42.50 74 SER A C 1
ATOM 535 O O . SER A 1 74 ? 8.513 -32.790 -5.807 1.00 42.50 74 SER A O 1
ATOM 537 N N . SER A 1 75 ? 6.295 -33.074 -6.033 1.00 45.56 75 SER A N 1
ATOM 538 C CA . SER A 1 75 ? 6.207 -32.700 -7.450 1.00 45.56 75 SER A CA 1
ATOM 539 C C . SER A 1 75 ? 6.797 -31.304 -7.670 1.00 45.56 75 SER A C 1
ATOM 541 O O . SER A 1 75 ? 6.257 -30.312 -7.176 1.00 45.56 75 SER A O 1
ATOM 543 N N . SER A 1 76 ? 7.918 -31.235 -8.389 1.00 40.47 76 SER A N 1
ATOM 544 C CA . SER A 1 76 ? 8.812 -30.070 -8.427 1.00 40.47 76 SER A CA 1
ATOM 545 C C . SER A 1 76 ? 8.327 -28.959 -9.368 1.00 40.47 76 SER A C 1
ATOM 547 O O . SER A 1 76 ? 9.021 -28.553 -10.301 1.00 40.47 76 SER A O 1
ATOM 549 N N . SER A 1 77 ? 7.117 -28.455 -9.119 1.00 47.22 77 SER A N 1
ATOM 550 C CA . SER A 1 77 ? 6.612 -27.220 -9.715 1.00 47.22 77 SER A CA 1
ATOM 551 C C . SER A 1 77 ? 7.639 -26.109 -9.518 1.00 47.22 77 SER A C 1
ATOM 553 O O . SER A 1 77 ? 8.035 -25.826 -8.390 1.00 47.22 77 SER A O 1
ATOM 555 N N . SER A 1 78 ? 8.066 -25.459 -10.602 1.00 43.34 78 SER A N 1
ATOM 556 C CA . SER A 1 78 ? 8.990 -24.318 -10.544 1.00 43.34 78 SER A CA 1
ATOM 557 C C . SER A 1 78 ? 8.263 -23.041 -10.109 1.00 43.34 78 SER A C 1
ATOM 559 O O . SER A 1 78 ? 8.228 -22.047 -10.831 1.00 43.34 78 SER A O 1
ATOM 561 N N . SER A 1 79 ? 7.635 -23.081 -8.933 1.00 48.53 79 SER A N 1
ATOM 562 C CA . SER A 1 79 ? 7.059 -21.911 -8.282 1.00 48.53 79 SER A CA 1
ATOM 563 C C . SER A 1 79 ? 8.170 -20.900 -8.012 1.00 48.53 79 SER A C 1
ATOM 565 O O . SER A 1 79 ? 9.117 -21.178 -7.277 1.00 48.53 79 SER A O 1
ATOM 567 N N . SER A 1 80 ? 8.055 -19.719 -8.628 1.00 53.56 80 SER A N 1
ATOM 568 C CA . SER A 1 80 ? 8.939 -18.574 -8.400 1.00 53.56 80 SER A CA 1
ATOM 569 C C . SER A 1 80 ? 9.108 -18.363 -6.900 1.00 53.56 80 SER A C 1
ATOM 571 O O . SER A 1 80 ? 8.152 -17.962 -6.241 1.00 53.56 80 SER A O 1
ATOM 573 N N . ALA A 1 81 ? 10.293 -18.692 -6.369 1.00 57.94 81 ALA A N 1
ATOM 574 C CA . ALA A 1 81 ? 10.492 -18.843 -4.931 1.00 57.94 81 ALA A CA 1
ATOM 575 C C . ALA A 1 81 ? 9.980 -17.603 -4.191 1.00 57.94 81 ALA A C 1
ATOM 577 O O . ALA A 1 81 ? 10.504 -16.503 -4.408 1.00 57.94 81 ALA A O 1
ATOM 578 N N . ALA A 1 82 ? 8.951 -17.786 -3.361 1.00 70.44 82 ALA A N 1
ATOM 579 C CA . ALA A 1 82 ? 8.299 -16.697 -2.647 1.00 70.44 82 ALA A CA 1
ATOM 580 C C . ALA A 1 82 ? 9.333 -15.877 -1.859 1.00 70.44 82 ALA A C 1
ATOM 582 O O . ALA A 1 82 ? 10.417 -16.365 -1.516 1.00 70.44 82 ALA A O 1
ATOM 583 N N . VAL A 1 83 ? 9.034 -14.602 -1.617 1.00 79.06 83 VAL A N 1
ATOM 584 C CA . VAL A 1 83 ? 9.831 -13.821 -0.669 1.00 79.06 83 VAL A CA 1
ATOM 585 C C . VAL A 1 83 ? 9.355 -14.246 0.711 1.00 79.06 83 VAL A C 1
ATOM 587 O O . VAL A 1 83 ? 8.328 -13.770 1.185 1.00 79.06 83 VAL A O 1
ATOM 590 N N . GLU A 1 84 ? 10.057 -15.218 1.292 1.00 89.31 84 GLU A N 1
ATOM 591 C CA . GLU A 1 84 ? 9.794 -15.690 2.647 1.00 89.31 84 GLU A CA 1
ATOM 592 C C . GLU A 1 84 ? 9.841 -14.498 3.606 1.00 89.31 84 GLU A C 1
ATOM 594 O O . GLU A 1 84 ? 10.758 -13.674 3.560 1.00 89.31 84 GLU A O 1
ATOM 599 N N . CYS A 1 85 ? 8.788 -14.353 4.403 1.00 93.12 85 CYS A N 1
ATOM 600 C CA . CYS A 1 85 ? 8.615 -13.172 5.227 1.00 93.12 85 CYS A CA 1
ATOM 601 C C . CYS A 1 85 ? 9.527 -13.265 6.459 1.00 93.12 85 CYS A C 1
ATOM 603 O O . CYS A 1 85 ? 9.462 -14.268 7.169 1.00 93.12 85 CYS A O 1
ATOM 605 N N . PRO A 1 86 ? 10.368 -12.254 6.743 1.00 94.12 86 PRO A N 1
ATOM 606 C CA . PRO A 1 86 ? 11.290 -12.322 7.868 1.00 94.12 86 PRO A CA 1
ATOM 607 C C . PRO A 1 86 ? 10.531 -12.365 9.199 1.00 94.12 86 PRO A C 1
ATOM 609 O O . PRO A 1 86 ? 9.583 -11.607 9.421 1.00 94.12 86 PRO A O 1
ATOM 612 N N . GLU A 1 87 ? 10.961 -13.225 10.120 1.00 94.19 87 GLU A N 1
ATOM 613 C CA . GLU A 1 87 ? 10.454 -13.192 11.493 1.00 94.19 87 GLU A CA 1
ATOM 614 C C . GLU A 1 87 ? 10.925 -11.911 12.216 1.00 94.19 87 GLU A C 1
ATOM 616 O O . GLU A 1 87 ? 12.017 -11.416 11.932 1.00 94.19 87 GLU A O 1
ATOM 621 N N . PRO A 1 88 ? 10.122 -11.332 13.131 1.00 94.56 88 PRO A N 1
ATOM 622 C CA . PRO A 1 88 ? 8.858 -11.846 13.673 1.00 94.56 88 PRO A CA 1
ATOM 623 C C . PRO A 1 88 ? 7.615 -11.531 12.815 1.00 94.56 88 PRO A C 1
ATOM 625 O O . PRO A 1 88 ? 6.487 -11.787 13.243 1.00 94.56 88 PRO A O 1
ATOM 628 N N . HIS A 1 89 ? 7.770 -10.902 11.644 1.00 94.12 89 HIS A N 1
ATOM 629 C CA . HIS A 1 89 ? 6.632 -10.392 10.875 1.00 94.12 89 HIS A CA 1
ATOM 630 C C . HIS A 1 89 ? 5.745 -11.503 10.311 1.00 94.12 89 HIS A C 1
ATOM 632 O O . HIS A 1 89 ? 4.525 -11.351 10.322 1.00 94.12 89 HIS A O 1
ATOM 638 N N . HIS A 1 90 ? 6.329 -12.625 9.886 1.00 95.31 90 HIS A N 1
ATOM 639 C CA . HIS A 1 90 ? 5.583 -13.804 9.448 1.00 95.31 90 HIS A CA 1
ATOM 640 C C . HIS A 1 90 ? 4.646 -14.329 10.550 1.00 95.31 90 HIS A C 1
ATOM 642 O O . HIS A 1 90 ? 3.428 -14.373 10.352 1.00 95.31 90 HIS A O 1
ATOM 648 N N . THR A 1 91 ? 5.179 -14.609 11.745 1.00 96.44 91 THR A N 1
ATOM 649 C CA . THR A 1 91 ? 4.386 -15.033 12.909 1.00 96.44 91 THR A CA 1
ATOM 650 C C . THR A 1 91 ? 3.300 -14.010 13.269 1.00 96.44 91 THR A C 1
ATOM 652 O O . THR A 1 91 ? 2.153 -14.379 13.527 1.00 96.44 91 THR A O 1
ATOM 655 N N . ILE A 1 92 ? 3.625 -12.712 13.252 1.00 96.50 92 ILE A N 1
ATOM 656 C CA . ILE A 1 92 ? 2.675 -11.628 13.555 1.00 96.50 92 ILE A CA 1
ATOM 657 C C . ILE A 1 92 ? 1.520 -11.574 12.541 1.00 96.50 92 ILE A C 1
ATOM 659 O O . ILE A 1 92 ? 0.371 -11.349 12.933 1.00 96.50 92 ILE A O 1
ATOM 663 N N . LEU A 1 93 ? 1.802 -11.771 11.251 1.00 97.12 93 LEU A N 1
ATOM 664 C CA . LEU A 1 93 ? 0.799 -11.742 10.186 1.00 97.12 93 LEU A CA 1
ATOM 665 C C . LEU A 1 93 ? -0.109 -12.975 10.219 1.00 97.12 93 LEU A C 1
ATOM 667 O O . LEU A 1 93 ? -1.324 -12.815 10.104 1.00 97.12 93 LEU A O 1
ATOM 671 N N . GLN A 1 94 ? 0.425 -14.172 10.482 1.00 97.94 94 GLN A N 1
ATOM 672 C CA . GLN A 1 94 ? -0.403 -15.370 10.666 1.00 97.94 94 GLN A CA 1
ATOM 673 C C . GLN A 1 94 ? -1.340 -15.223 11.878 1.00 97.94 94 GLN A C 1
ATOM 675 O O . GLN A 1 94 ? -2.550 -15.399 11.746 1.00 97.94 94 GLN A O 1
ATOM 680 N N . GLN A 1 95 ? -0.830 -14.760 13.028 1.00 97.88 95 GLN A N 1
ATOM 681 C CA . GLN A 1 95 ? -1.669 -14.447 14.196 1.00 97.88 95 GLN A CA 1
ATOM 682 C C . GLN A 1 95 ? -2.735 -13.375 13.908 1.00 97.88 95 GLN A C 1
ATOM 684 O O . GLN A 1 95 ? -3.766 -13.320 14.585 1.00 97.88 95 GLN A O 1
ATOM 689 N N . TYR A 1 96 ? -2.483 -12.475 12.953 1.00 98.50 96 TYR A N 1
ATOM 690 C CA . TYR A 1 96 ? -3.461 -11.477 12.537 1.00 98.50 96 TYR A CA 1
ATOM 691 C C . TYR A 1 96 ? -4.507 -12.039 11.570 1.00 98.50 96 TYR A C 1
ATOM 693 O O . TYR A 1 96 ? -5.669 -11.662 11.692 1.00 98.50 96 TYR A O 1
ATOM 701 N N . LYS A 1 97 ? -4.139 -12.968 10.679 1.00 98.50 97 LYS A N 1
ATOM 702 C CA . LYS A 1 97 ? -5.075 -13.721 9.830 1.00 98.50 97 LYS A CA 1
ATOM 703 C C . LYS A 1 97 ? -6.081 -14.499 10.672 1.00 98.50 97 LYS A C 1
ATOM 705 O O . LYS A 1 97 ? -7.278 -14.245 10.569 1.00 98.50 97 LYS A O 1
ATOM 710 N N . ASP A 1 98 ? -5.590 -15.318 11.603 1.00 98.50 98 ASP A N 1
ATOM 711 C CA . ASP A 1 98 ? -6.423 -16.109 12.522 1.00 98.50 98 ASP A CA 1
ATOM 712 C C . ASP A 1 98 ? -7.379 -15.221 13.342 1.00 98.50 98 ASP A C 1
ATOM 714 O O . ASP A 1 98 ? -8.524 -15.585 13.628 1.00 98.50 98 ASP A O 1
ATOM 718 N N . PHE A 1 99 ? -6.915 -14.025 13.720 1.00 98.56 99 PHE A N 1
ATOM 719 C CA . PHE A 1 99 ? -7.733 -13.016 14.384 1.00 98.56 99 PHE A CA 1
ATOM 720 C C . PHE A 1 99 ? -8.775 -12.387 13.442 1.00 98.56 99 PHE A C 1
ATOM 722 O O . PHE A 1 99 ? -9.922 -12.210 13.859 1.00 98.56 99 PHE A O 1
ATOM 729 N N . HIS A 1 100 ? -8.395 -12.037 12.210 1.00 98.56 100 HIS A N 1
ATOM 730 C CA . HIS A 1 100 ? -9.247 -11.352 11.236 1.00 98.56 100 HIS A CA 1
ATOM 731 C C . HIS A 1 100 ? -10.390 -12.255 10.785 1.00 98.56 100 HIS A C 1
ATOM 733 O O . HIS A 1 100 ? -11.549 -11.909 11.012 1.00 98.56 100 HIS A O 1
ATOM 739 N N . ASP A 1 101 ? -10.078 -13.454 10.293 1.00 98.19 101 ASP A N 1
ATOM 740 C CA . ASP A 1 101 ? -11.062 -14.421 9.792 1.00 98.19 101 ASP A CA 1
ATOM 741 C C . ASP A 1 101 ? -12.094 -14.788 10.872 1.00 98.19 101 ASP A C 1
ATOM 743 O O . ASP A 1 101 ? -13.301 -14.817 10.620 1.00 98.19 101 ASP A O 1
ATOM 747 N N . LYS A 1 102 ? -11.640 -14.974 12.121 1.00 98.38 102 LYS A N 1
ATOM 748 C CA . LYS A 1 102 ? -12.508 -15.275 13.270 1.00 98.38 102 LYS A CA 1
ATOM 749 C C . LYS A 1 102 ? -13.428 -14.117 13.673 1.00 98.38 102 LYS A C 1
ATOM 751 O O . LYS A 1 102 ? -14.488 -14.363 14.248 1.00 98.38 102 LYS A O 1
ATOM 756 N N . ASN A 1 103 ? -13.030 -12.864 13.441 1.00 98.44 103 ASN A N 1
ATOM 757 C CA . ASN A 1 103 ? -13.715 -11.696 14.005 1.00 98.44 103 ASN A CA 1
ATOM 758 C C . ASN A 1 103 ? -14.310 -10.728 12.968 1.00 98.44 103 ASN A C 1
ATOM 760 O O . ASN A 1 103 ? -15.080 -9.862 13.380 1.00 98.44 103 ASN A O 1
ATOM 764 N N . LYS A 1 104 ? -14.041 -10.865 11.659 1.00 97.69 104 LYS A N 1
ATOM 765 C CA . LYS A 1 104 ? -14.454 -9.906 10.610 1.00 97.69 104 LYS A CA 1
ATOM 766 C C . LYS A 1 104 ? -15.928 -9.499 10.689 1.00 97.69 104 LYS A C 1
ATOM 768 O O . LYS A 1 104 ? -16.233 -8.326 10.520 1.00 97.69 104 LYS A O 1
ATOM 773 N N . HIS A 1 105 ? -16.824 -10.447 10.959 1.00 96.75 105 HIS A N 1
ATOM 774 C CA . HIS A 1 105 ? -18.272 -10.214 11.046 1.00 96.75 105 HIS A CA 1
ATOM 775 C C . HIS A 1 105 ? -18.827 -10.341 12.479 1.00 96.75 105 HIS A C 1
ATOM 777 O O . HIS A 1 105 ? -20.033 -10.477 12.675 1.00 96.75 105 HIS A O 1
ATOM 783 N N . SER A 1 106 ? -17.965 -10.300 13.501 1.00 97.44 106 SER A N 1
ATOM 784 C CA . SER A 1 106 ? -18.389 -10.376 14.902 1.00 97.44 106 SER A CA 1
ATOM 785 C C . SER A 1 106 ? -19.118 -9.093 15.329 1.00 97.44 106 SER A C 1
ATOM 787 O O . SER A 1 106 ? -18.601 -7.991 15.101 1.00 97.44 106 SER A O 1
ATOM 789 N N . PRO A 1 107 ? -20.263 -9.187 16.039 1.00 95.50 107 PRO A N 1
ATOM 790 C CA . PRO A 1 107 ? -20.969 -8.014 16.555 1.00 95.50 107 PRO A CA 1
ATOM 791 C C . PRO A 1 107 ? -20.124 -7.219 17.559 1.00 95.50 107 PRO A C 1
ATOM 793 O O . PRO A 1 107 ? -20.369 -6.030 17.748 1.00 95.50 107 PRO A O 1
ATOM 796 N N . ASN A 1 108 ? -19.083 -7.827 18.144 1.00 96.44 108 ASN A N 1
ATOM 797 C CA . ASN A 1 108 ? -18.171 -7.185 19.091 1.00 96.44 108 ASN A CA 1
ATOM 798 C C . ASN A 1 108 ? -16.887 -6.640 18.443 1.00 96.44 108 ASN A C 1
ATOM 800 O O . ASN A 1 108 ? -16.258 -5.764 19.032 1.00 96.44 108 ASN A O 1
ATOM 804 N N . ALA A 1 109 ? -16.533 -7.058 17.223 1.00 97.50 109 ALA A N 1
ATOM 805 C CA . ALA A 1 109 ? -15.306 -6.612 16.557 1.00 97.50 109 ALA A CA 1
ATOM 806 C C . ALA A 1 109 ? -15.264 -5.098 16.306 1.00 97.50 109 ALA A C 1
ATOM 808 O O . ALA A 1 109 ? -16.296 -4.426 16.225 1.00 97.50 109 ALA A O 1
ATOM 809 N N . GLN A 1 110 ? -14.049 -4.570 16.201 1.00 97.75 110 GLN A N 1
ATOM 810 C CA . GLN A 1 110 ? -13.759 -3.151 16.016 1.00 97.75 110 GLN A CA 1
ATOM 811 C C . GLN A 1 110 ? -12.982 -2.953 14.719 1.00 97.75 110 GLN A C 1
ATOM 813 O O . GLN A 1 110 ? -12.169 -3.805 14.373 1.00 97.75 110 GLN A O 1
ATOM 818 N N . TYR A 1 111 ? -13.200 -1.842 14.019 1.00 97.88 111 TYR A N 1
ATOM 819 C CA . TYR A 1 111 ? -12.806 -1.703 12.615 1.00 97.88 111 TYR A CA 1
ATOM 820 C C . TYR A 1 111 ? -11.844 -0.534 12.371 1.00 97.88 111 TYR A C 1
ATOM 822 O O . TYR A 1 111 ? -12.076 0.575 12.853 1.00 97.88 111 TYR A O 1
ATOM 830 N N . LEU A 1 112 ? -10.805 -0.765 11.566 1.00 97.06 112 LEU A N 1
ATOM 831 C CA . LEU A 1 112 ? -10.014 0.280 10.911 1.00 97.06 112 LEU A CA 1
ATOM 832 C C . LEU A 1 112 ? -10.251 0.202 9.411 1.00 97.06 112 LEU A C 1
ATOM 834 O O . LEU A 1 112 ? -9.992 -0.826 8.790 1.00 97.06 112 LEU A O 1
ATOM 838 N N . VAL A 1 113 ? -10.757 1.289 8.843 1.00 96.00 113 VAL A N 1
ATOM 839 C CA . VAL A 1 113 ? -11.277 1.299 7.476 1.00 96.00 113 VAL A CA 1
ATOM 840 C C . VAL A 1 113 ? -10.500 2.328 6.685 1.00 96.00 113 VAL A C 1
ATOM 842 O O . VAL A 1 113 ? -10.704 3.528 6.866 1.00 96.00 113 VAL A O 1
ATOM 845 N N . GLN A 1 114 ? -9.594 1.882 5.819 1.00 94.81 114 GLN A N 1
ATOM 846 C CA . GLN A 1 114 ? -8.943 2.801 4.898 1.00 94.81 114 GLN A CA 1
ATOM 847 C C . GLN A 1 114 ? -9.960 3.202 3.827 1.00 94.81 114 GLN A C 1
ATOM 849 O O . GLN A 1 114 ? -10.438 2.360 3.066 1.00 94.81 114 GLN A O 1
ATOM 854 N N . GLN A 1 115 ? -10.311 4.483 3.793 1.00 92.50 115 GLN A N 1
ATOM 855 C CA . GLN A 1 115 ? -11.311 5.029 2.884 1.00 92.50 115 GLN A CA 1
ATOM 856 C C . GLN A 1 115 ? -10.649 5.846 1.787 1.00 92.50 115 GLN A C 1
ATOM 858 O O . GLN A 1 115 ? -9.736 6.635 2.034 1.00 92.50 115 GLN A O 1
ATOM 863 N N . CYS A 1 116 ? -11.162 5.692 0.573 1.00 88.50 116 CYS A N 1
ATOM 864 C CA . CYS A 1 116 ? -10.902 6.606 -0.511 1.00 88.50 116 CYS A CA 1
ATOM 865 C C . CYS A 1 116 ? -12.165 6.891 -1.331 1.00 88.50 116 CYS A C 1
ATOM 867 O O . CYS A 1 116 ? -12.541 6.133 -2.233 1.00 88.50 116 CYS A O 1
ATOM 869 N N . TRP A 1 117 ? -12.746 8.059 -1.054 1.00 81.12 117 TRP A N 1
ATOM 870 C CA . TRP A 1 117 ? -13.860 8.649 -1.783 1.00 81.12 117 TRP A CA 1
ATOM 871 C C . TRP A 1 117 ? -13.511 10.103 -2.140 1.00 81.12 117 TRP A C 1
ATOM 873 O O . TRP A 1 117 ? -13.322 10.931 -1.253 1.00 81.12 117 TRP A O 1
ATOM 883 N N . GLY A 1 118 ? -13.435 10.425 -3.434 1.00 74.88 118 GLY A N 1
ATOM 884 C CA . GLY A 1 118 ? -13.232 11.797 -3.914 1.00 74.88 118 GLY A CA 1
ATOM 885 C C . GLY A 1 118 ? -11.872 12.433 -3.580 1.00 74.88 118 GLY A C 1
ATOM 886 O O . GLY A 1 118 ? -10.823 11.784 -3.609 1.00 74.88 118 GLY A O 1
ATOM 887 N N . ASN A 1 119 ? -11.900 13.745 -3.330 1.00 68.44 119 ASN A N 1
ATOM 888 C CA . ASN A 1 119 ? -10.719 14.602 -3.226 1.00 68.44 119 ASN A CA 1
ATOM 889 C C . ASN A 1 119 ? -10.001 14.423 -1.879 1.00 68.44 119 ASN A C 1
ATOM 891 O O . ASN A 1 119 ? -10.598 14.615 -0.824 1.00 68.44 119 ASN A O 1
ATOM 895 N N . GLY A 1 120 ? -8.703 14.115 -1.923 1.00 76.12 120 GLY A N 1
ATOM 896 C CA . GLY A 1 120 ? -7.859 13.897 -0.739 1.00 76.12 120 GLY A CA 1
ATOM 897 C C . GLY A 1 120 ? -7.094 12.575 -0.791 1.00 76.12 120 GLY A C 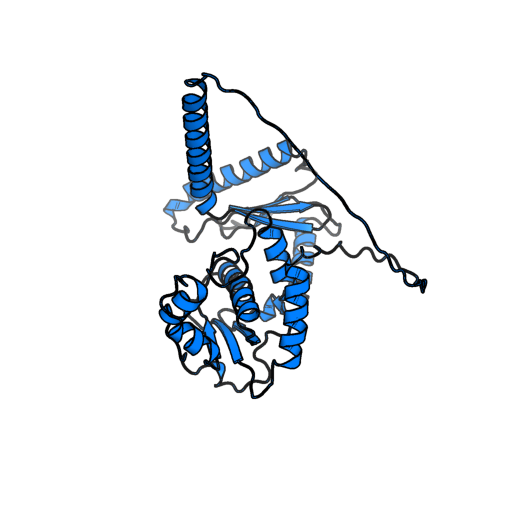1
ATOM 898 O O . GLY A 1 120 ? -5.989 12.478 -0.260 1.00 76.12 120 GLY A O 1
ATOM 899 N N . CYS A 1 121 ? -7.612 11.582 -1.520 1.00 79.75 121 CYS A N 1
ATOM 900 C CA . CYS A 1 121 ? -6.838 10.393 -1.844 1.00 79.75 121 CYS A CA 1
ATOM 901 C C . CYS A 1 121 ? -5.680 10.743 -2.787 1.00 79.75 121 CYS A C 1
ATOM 903 O O . CYS A 1 121 ? -5.915 11.139 -3.930 1.00 79.75 121 CYS A O 1
ATOM 905 N N . GLN A 1 122 ? -4.440 10.520 -2.353 1.00 87.75 122 GLN A N 1
ATOM 906 C CA . GLN A 1 122 ? -3.248 10.746 -3.182 1.00 87.75 122 GLN A CA 1
ATOM 907 C C . GLN A 1 122 ? -3.083 9.646 -4.258 1.00 87.75 122 GLN A C 1
ATOM 909 O O . GLN A 1 122 ? -4.061 8.996 -4.644 1.00 87.75 122 GLN A O 1
ATOM 914 N N . GLY A 1 123 ? -1.878 9.428 -4.788 1.00 89.06 123 GLY A N 1
ATOM 915 C CA . GLY A 1 123 ? -1.626 8.434 -5.832 1.00 89.06 123 GLY A CA 1
ATOM 916 C C . GLY A 1 123 ? -1.859 6.990 -5.371 1.00 89.06 123 GLY A C 1
ATOM 917 O O . GLY A 1 123 ? -1.952 6.693 -4.179 1.00 89.06 123 GLY A O 1
ATOM 918 N N . ALA A 1 124 ? -1.945 6.059 -6.326 1.00 90.12 124 ALA A N 1
ATOM 919 C CA . ALA A 1 124 ? -2.164 4.641 -6.022 1.00 90.12 124 ALA A CA 1
ATOM 920 C C . ALA A 1 124 ? -1.063 4.055 -5.115 1.00 90.12 124 ALA A C 1
ATOM 922 O O . ALA A 1 124 ? -1.371 3.318 -4.182 1.00 90.12 124 ALA A O 1
ATOM 923 N N . GLY A 1 125 ? 0.201 4.437 -5.336 1.00 90.75 125 GLY A N 1
ATOM 924 C CA . GLY A 1 125 ? 1.319 4.038 -4.475 1.00 90.75 125 GLY A CA 1
ATOM 925 C C . GLY A 1 125 ? 1.181 4.562 -3.044 1.00 90.75 125 GLY A C 1
ATOM 926 O O . GLY A 1 125 ? 1.342 3.801 -2.097 1.00 90.75 125 GLY A O 1
ATOM 927 N N . ASP A 1 126 ? 0.790 5.826 -2.878 1.00 89.75 126 ASP A N 1
ATOM 928 C CA . ASP A 1 126 ? 0.642 6.463 -1.563 1.00 89.75 126 ASP A CA 1
ATOM 929 C C . ASP A 1 126 ? -0.482 5.801 -0.741 1.00 89.75 126 ASP A C 1
ATOM 931 O O . ASP A 1 126 ? -0.354 5.596 0.468 1.00 89.75 126 ASP A O 1
ATOM 935 N N . ARG A 1 127 ? -1.566 5.388 -1.415 1.00 91.94 127 ARG A N 1
ATOM 936 C CA . ARG A 1 127 ? -2.658 4.599 -0.819 1.00 91.94 127 ARG A CA 1
ATOM 937 C C . ARG A 1 127 ? -2.209 3.194 -0.427 1.00 91.94 127 ARG A C 1
ATOM 939 O O . ARG A 1 127 ? -2.599 2.738 0.642 1.00 91.94 127 ARG A O 1
ATOM 946 N N . ILE A 1 128 ? -1.396 2.525 -1.250 1.00 94.12 128 ILE A N 1
ATOM 947 C CA . ILE A 1 128 ? -0.830 1.204 -0.931 1.00 94.12 128 ILE A CA 1
ATOM 948 C C . ILE A 1 128 ? 0.103 1.312 0.284 1.00 94.12 128 ILE A C 1
ATOM 950 O O . ILE A 1 128 ? -0.057 0.542 1.223 1.00 94.12 128 ILE A O 1
ATOM 954 N N . CYS A 1 129 ? 0.991 2.309 0.353 1.00 92.44 129 CYS A N 1
ATOM 955 C CA . CYS A 1 129 ? 1.810 2.550 1.549 1.00 92.44 129 CYS A CA 1
ATOM 956 C C . CYS A 1 129 ? 0.942 2.812 2.794 1.00 92.44 129 CYS A C 1
ATOM 958 O O . CYS A 1 129 ? 1.163 2.205 3.843 1.00 92.44 129 CYS A O 1
ATOM 960 N N . GLY A 1 130 ? -0.106 3.635 2.652 1.00 92.88 130 GLY A N 1
ATOM 961 C CA . GLY A 1 130 ? -1.113 3.853 3.694 1.00 92.88 130 GLY A CA 1
ATOM 962 C C . GLY A 1 130 ? -1.847 2.573 4.116 1.00 92.88 130 GLY A C 1
ATOM 963 O O . GLY A 1 130 ? -2.170 2.432 5.294 1.00 92.88 130 GLY A O 1
ATOM 964 N N . ALA A 1 131 ? -2.050 1.616 3.206 1.00 95.19 131 ALA A N 1
ATOM 965 C CA . ALA A 1 131 ? -2.636 0.311 3.502 1.00 95.19 131 ALA A CA 1
ATOM 966 C C . ALA A 1 131 ? -1.703 -0.540 4.368 1.00 95.19 131 ALA A C 1
ATOM 968 O O . ALA A 1 131 ? -2.109 -1.009 5.431 1.00 95.19 131 ALA A O 1
ATOM 969 N N . LEU A 1 132 ? -0.430 -0.663 3.969 1.00 95.94 132 LEU A N 1
ATOM 970 C CA . LEU A 1 132 ? 0.563 -1.430 4.728 1.00 95.94 132 LEU A CA 1
ATOM 971 C C . LEU A 1 132 ? 0.784 -0.819 6.126 1.00 95.94 132 LEU A C 1
ATOM 973 O O . LEU A 1 132 ? 0.858 -1.543 7.121 1.00 95.94 132 LEU A O 1
ATOM 977 N N . PHE A 1 133 ? 0.829 0.517 6.225 1.00 95.06 133 PHE A N 1
ATOM 978 C CA . PHE A 1 133 ? 0.878 1.225 7.507 1.00 95.06 133 PHE A CA 1
ATOM 979 C C . PHE A 1 133 ? -0.375 0.958 8.356 1.00 95.06 133 PHE A C 1
ATOM 981 O O . PHE A 1 133 ? -0.268 0.637 9.540 1.00 95.06 133 PHE A O 1
ATOM 988 N N . THR A 1 134 ? -1.571 1.052 7.769 1.00 95.44 134 THR A N 1
ATOM 989 C CA . THR A 1 134 ? -2.821 0.854 8.517 1.00 95.44 134 THR A CA 1
ATOM 990 C C . THR A 1 134 ? -2.975 -0.591 8.995 1.00 95.44 134 THR A C 1
ATOM 992 O O . THR A 1 134 ? -3.467 -0.806 10.102 1.00 95.44 134 THR A O 1
ATOM 995 N N . LEU A 1 135 ? -2.471 -1.578 8.243 1.00 97.31 135 LEU A N 1
ATOM 996 C CA . LEU A 1 135 ? -2.365 -2.960 8.710 1.00 97.31 135 LEU A CA 1
ATOM 997 C C . LEU A 1 135 ? -1.476 -3.072 9.964 1.00 97.31 135 LEU A C 1
ATOM 999 O O . LEU A 1 135 ? -1.890 -3.723 10.921 1.00 97.31 135 LEU A O 1
ATOM 1003 N N . ARG A 1 136 ? -0.313 -2.396 10.031 1.00 96.25 136 ARG A N 1
ATOM 1004 C CA . ARG A 1 136 ? 0.514 -2.363 11.264 1.00 96.25 136 ARG A CA 1
ATOM 1005 C C . ARG A 1 136 ? -0.285 -1.840 12.469 1.00 96.25 136 ARG A C 1
ATOM 1007 O O . ARG A 1 136 ? -0.198 -2.421 13.549 1.00 96.25 136 ARG A O 1
ATOM 1014 N N . VAL A 1 137 ? -1.103 -0.798 12.287 1.00 95.75 137 VAL A N 1
ATOM 1015 C CA . VAL A 1 137 ? -1.998 -0.279 13.344 1.00 95.75 137 VAL A CA 1
ATOM 1016 C C . VAL A 1 137 ? -3.083 -1.302 13.711 1.00 95.75 137 VAL A C 1
ATOM 1018 O O . VAL A 1 137 ? -3.327 -1.550 14.890 1.00 95.75 137 VAL A O 1
ATOM 1021 N N . ALA A 1 138 ? -3.715 -1.939 12.727 1.00 97.38 138 ALA A N 1
ATOM 1022 C CA . ALA A 1 138 ? -4.778 -2.917 12.951 1.00 97.38 138 ALA A CA 1
ATOM 1023 C C . ALA A 1 138 ? -4.290 -4.173 13.699 1.00 97.38 138 ALA A C 1
ATOM 1025 O O . ALA A 1 138 ? -4.981 -4.662 14.595 1.00 97.38 138 ALA A O 1
ATOM 1026 N N . ILE A 1 139 ? -3.072 -4.631 13.389 1.00 97.06 139 ILE A N 1
ATOM 1027 C CA . ILE A 1 139 ? -2.350 -5.689 14.107 1.00 97.06 139 ILE A CA 1
ATOM 1028 C C . ILE A 1 139 ? -2.130 -5.301 15.571 1.00 97.06 139 ILE A C 1
ATOM 1030 O O . ILE A 1 139 ? -2.495 -6.068 16.465 1.00 97.06 139 ILE A O 1
ATOM 1034 N N . GLN A 1 140 ? -1.554 -4.117 15.812 1.00 95.00 140 GLN A N 1
ATOM 1035 C CA . GLN A 1 140 ? -1.169 -3.665 17.149 1.00 95.00 140 GLN A CA 1
ATOM 1036 C C . GLN A 1 140 ? -2.371 -3.539 18.088 1.00 95.00 140 GLN A C 1
ATOM 1038 O O . GLN A 1 140 ? -2.337 -4.014 19.219 1.00 95.00 140 GLN A O 1
ATOM 1043 N N . TYR A 1 141 ? -3.438 -2.900 17.610 1.00 95.81 141 TYR A N 1
ATOM 1044 C CA . TYR A 1 141 ? -4.625 -2.593 18.408 1.00 95.81 141 TYR A CA 1
ATOM 1045 C C . TYR A 1 141 ? -5.732 -3.654 18.278 1.00 95.81 141 TYR A C 1
ATOM 1047 O O . TYR A 1 141 ? -6.852 -3.411 18.718 1.00 95.81 141 TYR A O 1
ATOM 1055 N N . LYS A 1 142 ? -5.432 -4.809 17.656 1.00 97.44 142 LYS A N 1
ATOM 1056 C CA . LYS A 1 142 ? -6.359 -5.929 17.395 1.00 97.44 142 LYS A CA 1
ATOM 1057 C C . LYS A 1 142 ? -7.726 -5.453 16.873 1.00 97.44 142 LYS A C 1
ATOM 1059 O O . LYS A 1 142 ? -8.780 -5.782 17.414 1.00 97.44 142 LYS A O 1
ATOM 1064 N N . LYS A 1 143 ? -7.694 -4.675 15.788 1.00 98.06 143 LYS A N 1
ATOM 1065 C CA . LYS A 1 143 ? -8.879 -4.226 15.036 1.00 98.06 143 LYS A CA 1
ATOM 1066 C C . LYS A 1 143 ? -8.926 -4.922 13.673 1.00 98.06 143 LYS A C 1
ATOM 1068 O O . LYS A 1 143 ? -7.887 -5.222 13.090 1.00 98.06 143 LYS A O 1
ATOM 1073 N N . ILE A 1 144 ? -10.121 -5.181 13.155 1.00 98.50 144 ILE A N 1
ATOM 1074 C CA . ILE A 1 144 ? -10.363 -5.694 11.802 1.00 98.50 144 ILE A CA 1
ATOM 1075 C C . ILE A 1 144 ? -10.022 -4.604 10.791 1.00 98.50 144 ILE A C 1
ATOM 1077 O O . ILE A 1 144 ? -10.591 -3.513 10.837 1.00 98.50 144 ILE A O 1
ATOM 1081 N N . TRP A 1 145 ? -9.102 -4.898 9.878 1.00 98.06 145 TRP A N 1
ATOM 1082 C CA . TRP A 1 145 ? -8.725 -3.980 8.812 1.00 98.06 145 TRP A CA 1
ATOM 1083 C C . TRP A 1 145 ? -9.566 -4.198 7.556 1.00 98.06 145 TRP A C 1
ATOM 1085 O O . TRP A 1 145 ? -9.731 -5.336 7.111 1.00 98.06 145 TRP A O 1
ATOM 1095 N N . LEU A 1 146 ? -10.076 -3.109 6.983 1.00 97.88 146 LEU A N 1
ATOM 1096 C CA . LEU A 1 146 ? -10.872 -3.105 5.757 1.00 97.88 146 LEU A CA 1
ATOM 1097 C C . LEU A 1 146 ? -10.446 -1.962 4.824 1.00 97.88 146 LEU A C 1
ATOM 1099 O O . LEU A 1 146 ? -9.961 -0.925 5.282 1.00 97.88 146 LEU A O 1
ATOM 1103 N N . ILE A 1 147 ? -10.703 -2.122 3.525 1.00 96.06 147 ILE A N 1
ATOM 1104 C CA . ILE A 1 147 ? -10.537 -1.072 2.510 1.00 96.06 147 ILE A CA 1
ATOM 1105 C C . ILE A 1 147 ? -11.885 -0.772 1.846 1.00 96.06 147 ILE A C 1
ATOM 1107 O O . ILE A 1 147 ? -12.525 -1.672 1.298 1.00 96.06 147 ILE A O 1
ATOM 1111 N N . ASP A 1 148 ? -12.260 0.506 1.805 1.00 94.31 148 ASP A N 1
ATOM 1112 C CA . ASP A 1 148 ? -13.205 1.045 0.823 1.00 94.31 148 ASP A CA 1
ATOM 1113 C C . ASP A 1 148 ? -12.455 2.021 -0.091 1.00 94.31 148 ASP A C 1
ATOM 1115 O O . ASP A 1 148 ? -12.360 3.220 0.165 1.00 94.31 148 ASP A O 1
ATOM 1119 N N . TRP A 1 149 ? -11.865 1.477 -1.153 1.00 93.69 149 TRP A N 1
ATOM 1120 C CA . TRP A 1 149 ? -11.234 2.241 -2.225 1.00 93.69 149 TRP A CA 1
ATOM 1121 C C . TRP A 1 149 ? -12.019 1.951 -3.499 1.00 93.69 149 TRP A C 1
ATOM 1123 O O . TRP A 1 149 ? -11.732 1.015 -4.246 1.00 93.69 149 TRP A O 1
ATOM 1133 N N . THR A 1 150 ? -13.026 2.788 -3.727 1.00 90.38 150 THR A N 1
ATOM 1134 C CA . THR A 1 150 ? -13.946 2.731 -4.872 1.00 90.38 150 THR A CA 1
ATOM 1135 C C . THR A 1 150 ? -13.681 3.832 -5.910 1.00 90.38 150 THR A C 1
ATOM 1137 O O . THR A 1 150 ? -14.115 3.706 -7.052 1.00 90.38 150 THR A O 1
ATOM 1140 N N . HIS A 1 151 ? -12.917 4.877 -5.560 1.00 88.06 151 HIS A N 1
ATOM 1141 C CA . HIS A 1 151 ? -12.633 6.045 -6.407 1.00 88.06 151 HIS A CA 1
ATOM 1142 C C . HIS A 1 151 ? -11.111 6.302 -6.560 1.00 88.06 151 HIS A C 1
ATOM 1144 O O . HIS A 1 151 ? -10.358 6.038 -5.623 1.00 88.06 151 HIS A O 1
ATOM 1150 N N . PRO A 1 152 ? -10.589 6.829 -7.692 1.00 88.25 152 PRO A N 1
ATOM 1151 C CA . PRO A 1 152 ? -11.271 7.096 -8.964 1.00 88.25 152 PRO A CA 1
ATOM 1152 C C . PRO A 1 152 ? -11.585 5.821 -9.759 1.00 88.25 152 PRO A C 1
ATOM 1154 O O . PRO A 1 152 ? -12.402 5.854 -10.670 1.00 88.25 152 PRO A O 1
ATOM 1157 N N . ALA A 1 153 ? -10.980 4.696 -9.378 1.00 90.81 153 ALA A N 1
ATOM 1158 C CA . ALA A 1 153 ? -11.351 3.358 -9.812 1.00 90.81 153 ALA A CA 1
ATOM 1159 C C . ALA A 1 153 ? -11.300 2.405 -8.600 1.00 90.81 153 ALA A C 1
ATOM 1161 O O . ALA A 1 153 ? -10.472 2.633 -7.706 1.00 90.81 153 ALA A O 1
ATOM 1162 N N . PRO A 1 154 ? -12.131 1.345 -8.564 1.00 93.25 154 PRO A N 1
ATOM 1163 C CA . PRO A 1 154 ? -12.067 0.321 -7.529 1.00 93.25 154 PRO A CA 1
ATOM 1164 C C . PRO A 1 154 ? -10.695 -0.350 -7.457 1.00 93.25 154 PRO A C 1
ATOM 1166 O O . PRO A 1 154 ? -10.156 -0.783 -8.478 1.00 93.25 154 PRO A O 1
ATOM 1169 N N . ILE A 1 155 ? -10.155 -0.506 -6.245 1.00 94.69 155 ILE A N 1
ATOM 1170 C CA . ILE A 1 155 ? -8.891 -1.225 -6.014 1.00 94.69 155 ILE A CA 1
ATOM 1171 C C . ILE A 1 155 ? -8.928 -2.654 -6.585 1.00 94.69 155 ILE A C 1
ATOM 1173 O O . ILE A 1 155 ? -7.937 -3.108 -7.151 1.00 94.69 155 ILE A O 1
ATOM 1177 N N . THR A 1 156 ? -10.091 -3.316 -6.548 1.00 95.94 156 THR A N 1
ATOM 1178 C CA . THR A 1 156 ? -10.328 -4.678 -7.062 1.00 95.94 156 THR A CA 1
ATOM 1179 C C . THR A 1 156 ? -10.105 -4.846 -8.566 1.00 95.94 156 THR A C 1
ATOM 1181 O O . THR A 1 156 ? -9.909 -5.972 -9.026 1.00 95.94 156 THR A O 1
ATOM 1184 N N . ASN A 1 157 ? -10.062 -3.754 -9.336 1.00 94.75 157 ASN A N 1
ATOM 1185 C CA . ASN A 1 157 ? -9.661 -3.789 -10.745 1.00 94.75 157 ASN A CA 1
ATOM 1186 C C . ASN A 1 157 ? -8.163 -4.118 -10.907 1.00 94.75 157 ASN A C 1
ATOM 1188 O O . ASN A 1 157 ? -7.754 -4.589 -11.965 1.00 94.75 157 ASN A O 1
ATOM 1192 N N . PHE A 1 158 ? -7.356 -3.889 -9.864 1.00 94.69 158 PHE A N 1
ATOM 1193 C CA . PHE A 1 158 ? -5.896 -4.021 -9.879 1.00 94.69 158 PHE A CA 1
ATOM 1194 C C . PHE A 1 158 ? -5.384 -5.062 -8.879 1.00 94.69 158 PHE A C 1
ATOM 1196 O O . PHE A 1 158 ? -4.566 -5.908 -9.239 1.00 94.69 158 PHE A O 1
ATOM 1203 N N . LEU A 1 159 ? -5.884 -5.013 -7.641 1.00 96.38 159 LEU A N 1
ATOM 1204 C CA . LEU A 1 159 ? -5.478 -5.850 -6.514 1.00 96.38 159 LEU A CA 1
ATOM 1205 C C . LEU A 1 159 ? -6.709 -6.524 -5.901 1.00 96.38 159 LEU A C 1
ATOM 1207 O O . LEU A 1 159 ? -7.640 -5.853 -5.455 1.00 96.38 159 LEU A O 1
ATOM 1211 N N . ILE A 1 160 ? -6.699 -7.850 -5.853 1.00 97.19 160 ILE A N 1
ATOM 1212 C CA . ILE A 1 160 ? -7.655 -8.655 -5.086 1.00 97.19 160 ILE A CA 1
ATOM 1213 C C . ILE A 1 160 ? -7.042 -9.021 -3.727 1.00 97.19 160 ILE A C 1
ATOM 1215 O O . ILE A 1 160 ? -5.837 -8.856 -3.520 1.00 97.19 160 ILE A O 1
ATOM 1219 N N . HIS A 1 161 ? -7.861 -9.480 -2.780 1.00 97.44 161 HIS A N 1
ATOM 1220 C CA . HIS A 1 161 ? -7.346 -9.957 -1.497 1.00 97.44 161 HIS A CA 1
ATOM 1221 C C . HIS A 1 161 ? -6.473 -11.207 -1.677 1.00 97.44 161 HIS A C 1
ATOM 1223 O O . HIS A 1 161 ? -6.683 -11.969 -2.623 1.00 97.44 161 HIS A O 1
ATOM 1229 N N . ASN A 1 162 ? -5.513 -11.404 -0.771 1.00 97.62 162 ASN A N 1
ATOM 1230 C CA . ASN A 1 162 ? -4.744 -12.643 -0.674 1.00 97.62 162 ASN A CA 1
ATOM 1231 C C . ASN A 1 162 ? -5.038 -13.384 0.643 1.00 97.62 162 ASN A C 1
ATOM 1233 O O . ASN A 1 162 ? -5.996 -14.150 0.689 1.00 97.62 162 ASN A O 1
ATOM 1237 N N . GLU A 1 163 ? -4.287 -13.133 1.720 1.00 97.94 163 GLU A N 1
ATOM 1238 C CA . GLU A 1 163 ? -4.378 -13.932 2.955 1.00 97.94 163 GLU A CA 1
ATOM 1239 C C . GLU A 1 163 ? -5.562 -13.578 3.862 1.00 97.94 163 GLU A C 1
ATOM 1241 O O . GLU A 1 163 ? -5.987 -14.428 4.638 1.00 97.94 163 GLU A O 1
ATOM 1246 N N . ILE A 1 164 ? -6.095 -12.353 3.774 1.00 98.44 164 ILE A N 1
ATOM 1247 C CA . ILE A 1 164 ? -7.281 -11.899 4.521 1.00 98.44 164 ILE A CA 1
ATOM 1248 C C . ILE A 1 164 ? -8.243 -11.128 3.619 1.00 98.44 164 ILE A C 1
ATOM 1250 O O . ILE A 1 164 ? -7.827 -10.283 2.822 1.00 98.44 164 ILE A O 1
ATOM 1254 N N . ASP A 1 165 ? -9.550 -11.344 3.780 1.00 98.19 165 ASP A N 1
ATOM 1255 C CA . ASP A 1 165 ? -10.550 -10.583 3.030 1.00 98.19 165 ASP A CA 1
ATOM 1256 C C . ASP A 1 165 ? -10.787 -9.189 3.639 1.00 98.19 165 ASP A C 1
ATOM 1258 O O . ASP A 1 165 ? -11.708 -8.968 4.430 1.00 98.19 165 ASP A O 1
ATOM 1262 N N . TRP A 1 166 ? -9.999 -8.209 3.206 1.00 98.00 166 TRP A N 1
ATOM 1263 C CA . TRP A 1 166 ? -10.144 -6.800 3.586 1.00 98.00 166 TRP A CA 1
ATOM 1264 C C . TRP A 1 166 ? -11.340 -6.070 2.941 1.00 98.00 166 TRP A C 1
ATOM 1266 O O . TRP A 1 166 ? -11.533 -4.879 3.191 1.00 98.00 166 TRP A O 1
ATOM 1276 N N . ARG A 1 167 ? -12.161 -6.713 2.097 1.00 97.00 167 ARG A N 1
ATOM 1277 C CA . ARG A 1 167 ? -13.292 -6.028 1.442 1.00 97.00 167 ARG A CA 1
ATOM 1278 C C . ARG A 1 167 ? -14.409 -5.711 2.436 1.00 97.00 167 ARG A C 1
ATOM 1280 O O . ARG A 1 167 ? -14.806 -6.567 3.228 1.00 97.00 167 ARG A O 1
ATOM 1287 N N . VAL A 1 168 ? -15.022 -4.539 2.273 1.00 95.56 168 VAL A N 1
ATOM 1288 C CA . VAL A 1 168 ? -16.258 -4.096 2.956 1.00 95.56 168 VAL A CA 1
ATOM 1289 C C . VAL A 1 168 ? -17.538 -4.853 2.536 1.00 95.56 168 VAL A C 1
ATOM 1291 O O . VAL A 1 168 ? -18.643 -4.480 2.923 1.00 95.56 168 VAL A O 1
ATOM 1294 N N . THR A 1 169 ? -17.421 -5.934 1.760 1.00 94.25 169 THR A N 1
ATOM 1295 C CA . THR A 1 169 ? -18.543 -6.810 1.386 1.00 94.25 169 THR A CA 1
ATOM 1296 C C . THR A 1 169 ? -19.169 -7.465 2.626 1.00 94.25 169 THR A C 1
ATOM 1298 O O . THR A 1 169 ? -18.454 -7.924 3.514 1.00 94.25 169 THR A O 1
ATOM 1301 N N . GLY A 1 170 ? -20.504 -7.527 2.680 1.00 94.19 170 GLY A N 1
ATOM 1302 C CA . GLY A 1 170 ? -21.251 -8.114 3.803 1.00 94.19 170 GLY A CA 1
ATOM 1303 C C . GLY A 1 170 ? -21.554 -7.152 4.960 1.00 94.19 170 GLY A C 1
ATOM 1304 O O . GLY A 1 170 ? -22.116 -7.580 5.964 1.00 94.19 170 GLY A O 1
ATOM 1305 N N . PHE A 1 171 ? -21.218 -5.865 4.830 1.00 94.88 171 PHE A N 1
ATOM 1306 C CA . PHE A 1 171 ? -21.592 -4.809 5.777 1.00 94.88 171 PHE A CA 1
ATOM 1307 C C . PHE A 1 171 ? -22.687 -3.896 5.192 1.00 94.88 171 PHE A C 1
ATOM 1309 O O . PHE A 1 171 ? -22.766 -3.763 3.971 1.00 94.88 171 PHE A O 1
ATOM 1316 N N . PRO A 1 172 ? -23.507 -3.217 6.020 1.00 92.12 172 PRO A N 1
ATOM 1317 C CA . PRO A 1 172 ? -24.496 -2.253 5.531 1.00 92.12 172 PRO A CA 1
ATOM 1318 C C . PRO A 1 172 ? -23.854 -0.992 4.926 1.00 92.12 172 PRO A C 1
ATOM 1320 O O . PRO A 1 172 ? -22.981 -0.386 5.548 1.00 92.12 172 PRO A O 1
ATOM 1323 N N . ASP A 1 173 ? -24.376 -0.512 3.791 1.00 86.19 173 ASP A N 1
ATOM 1324 C CA . ASP A 1 173 ? -23.873 0.634 3.001 1.00 86.19 173 ASP A CA 1
ATOM 1325 C C . ASP A 1 173 ? -23.573 1.933 3.770 1.00 86.19 173 ASP A C 1
ATOM 1327 O O . ASP A 1 173 ? -22.858 2.802 3.259 1.00 86.19 173 ASP A O 1
ATOM 1331 N N . LYS A 1 174 ? -24.180 2.119 4.949 1.00 86.81 174 LYS A N 1
ATOM 1332 C CA . LYS A 1 174 ? -24.039 3.312 5.800 1.00 86.81 174 LYS A CA 1
ATOM 1333 C C . LYS A 1 174 ? -23.010 3.147 6.921 1.00 86.81 174 LYS A C 1
ATOM 1335 O O . LYS A 1 174 ? -22.432 4.148 7.332 1.00 86.81 174 LYS A O 1
ATOM 1340 N N . PHE A 1 175 ? -22.722 1.915 7.349 1.00 87.19 175 PHE A N 1
ATOM 1341 C CA . PHE A 1 175 ? -21.896 1.596 8.524 1.00 87.19 175 PHE A CA 1
ATOM 1342 C C . PHE A 1 175 ? -20.517 2.276 8.475 1.00 87.19 175 PHE A C 1
ATOM 1344 O O . PHE A 1 175 ? -20.031 2.844 9.455 1.00 87.19 175 PHE A O 1
ATOM 1351 N N . PHE A 1 176 ? -19.904 2.320 7.290 1.00 85.56 176 PHE A N 1
ATOM 1352 C CA . PHE A 1 176 ? -18.616 2.984 7.099 1.00 85.56 176 PHE A CA 1
ATOM 1353 C C . PHE A 1 176 ? -18.716 4.503 6.886 1.00 85.56 176 PHE A C 1
ATOM 1355 O O . PHE A 1 176 ? -17.781 5.209 7.256 1.00 85.56 176 PHE A O 1
ATOM 1362 N N . LYS A 1 177 ? -19.851 5.029 6.411 1.00 85.44 177 LYS A N 1
ATOM 1363 C CA . LYS A 1 177 ? -20.043 6.448 6.038 1.00 85.44 177 LYS A CA 1
ATOM 1364 C C . LYS A 1 177 ? -20.317 7.390 7.217 1.00 85.44 177 LYS A C 1
ATOM 1366 O O . LYS A 1 177 ? -20.189 8.599 7.061 1.00 85.44 177 LYS A O 1
ATOM 1371 N N . GLU A 1 178 ? -20.672 6.862 8.386 1.00 88.75 178 GLU A N 1
ATOM 1372 C CA . GLU A 1 178 ? -20.788 7.654 9.623 1.00 88.75 178 GLU A CA 1
ATOM 1373 C C . GLU A 1 178 ? -19.438 8.302 10.013 1.00 88.75 178 GLU A C 1
ATOM 1375 O O . GLU A 1 178 ? -18.400 7.660 9.802 1.00 88.75 178 GLU A O 1
ATOM 1380 N N . PRO A 1 179 ? -19.419 9.511 10.614 1.00 90.88 179 PRO A N 1
ATOM 1381 C CA . PRO A 1 179 ? -18.196 10.166 11.088 1.00 90.88 179 PRO A CA 1
ATOM 1382 C C . PRO A 1 179 ? -17.373 9.341 12.090 1.00 90.88 179 PRO A C 1
ATOM 1384 O O . PRO A 1 179 ? -17.862 8.402 12.718 1.00 90.88 179 PRO A O 1
ATOM 1387 N N . ASN A 1 180 ? -16.111 9.731 12.274 1.00 92.88 180 ASN A N 1
ATOM 1388 C CA . ASN A 1 180 ? -15.235 9.132 13.277 1.00 92.88 180 ASN A CA 1
ATOM 1389 C C . ASN A 1 180 ? -15.588 9.598 14.696 1.00 92.88 180 ASN A C 1
ATOM 1391 O O . ASN A 1 180 ? -15.842 10.777 14.925 1.00 92.88 180 ASN A O 1
ATOM 1395 N N . ALA A 1 181 ? -15.492 8.682 15.663 1.00 92.75 181 ALA A N 1
ATOM 1396 C CA . ALA A 1 181 ? -15.578 9.004 17.091 1.00 92.75 181 ALA A CA 1
ATOM 1397 C C . ALA A 1 181 ? -14.307 9.688 17.645 1.00 92.75 181 ALA A C 1
ATOM 1399 O O . ALA A 1 181 ? -14.320 10.185 18.770 1.00 92.75 181 ALA A O 1
ATOM 1400 N N . LEU A 1 182 ? -13.216 9.709 16.868 1.00 92.44 182 LEU A N 1
ATOM 1401 C CA . LEU A 1 182 ? -11.987 10.445 17.168 1.00 92.44 182 LEU A CA 1
ATOM 1402 C C . LEU A 1 182 ? -11.681 11.471 16.070 1.00 92.44 182 LEU A C 1
ATOM 1404 O O . LEU A 1 182 ? -12.076 11.291 14.916 1.00 92.44 182 LEU A O 1
ATOM 1408 N N . THR A 1 183 ? -10.930 12.514 16.412 1.00 93.00 183 THR A N 1
ATOM 1409 C CA . THR A 1 183 ? -10.372 13.461 15.435 1.00 93.00 183 THR A CA 1
ATOM 1410 C C . THR A 1 183 ? -9.215 12.832 14.639 1.00 93.00 183 THR A C 1
ATOM 1412 O O . THR A 1 183 ? -8.844 11.669 14.835 1.00 93.00 183 THR A O 1
ATOM 1415 N N . LEU A 1 184 ? -8.633 13.586 13.701 1.00 90.44 184 LEU A N 1
ATOM 1416 C CA . LEU A 1 184 ? -7.371 13.198 13.061 1.00 90.44 184 LEU A CA 1
ATOM 1417 C C . LEU A 1 184 ? -6.196 13.278 14.050 1.00 90.44 184 LEU A C 1
ATOM 1419 O O . LEU A 1 184 ? -5.314 12.421 14.028 1.00 90.44 184 LEU A O 1
ATOM 1423 N N . ASP A 1 185 ? -6.207 14.267 14.942 1.00 90.31 185 ASP A N 1
ATOM 1424 C CA . ASP A 1 185 ? -5.111 14.518 15.878 1.00 90.31 185 ASP A CA 1
ATOM 1425 C C . ASP A 1 185 ? -5.090 13.511 17.027 1.00 90.31 185 ASP A C 1
ATOM 1427 O O . ASP A 1 185 ? -4.028 12.998 17.354 1.00 90.31 185 ASP A O 1
ATOM 1431 N N . GLU A 1 186 ? -6.254 13.107 17.540 1.00 91.81 186 GLU A N 1
ATOM 1432 C CA . GLU A 1 186 ? -6.376 12.023 18.525 1.00 91.81 186 GLU A CA 1
ATOM 1433 C C . GLU A 1 186 ? -5.858 10.677 17.976 1.00 91.81 186 GLU A C 1
ATOM 1435 O O . GLU A 1 186 ? -5.190 9.909 18.674 1.00 91.81 186 GLU A O 1
ATOM 1440 N N . PHE A 1 187 ? -6.115 10.394 16.694 1.00 91.38 187 PHE A N 1
ATOM 1441 C CA . PHE A 1 187 ? -5.531 9.238 16.011 1.00 91.38 187 PHE A CA 1
ATOM 1442 C C . PHE A 1 187 ? -4.014 9.393 15.839 1.00 91.38 187 PHE A C 1
ATOM 1444 O O . PHE A 1 187 ? -3.268 8.467 16.157 1.00 91.38 187 PHE A O 1
ATOM 1451 N N . ASN A 1 188 ? -3.541 10.567 15.405 1.00 89.69 188 ASN A N 1
ATOM 1452 C CA . ASN A 1 188 ? -2.110 10.838 15.263 1.00 89.69 188 ASN A CA 1
ATOM 1453 C C . ASN A 1 188 ? -1.362 10.743 16.608 1.00 89.69 188 ASN A C 1
ATOM 1455 O O . ASN A 1 188 ? -0.236 10.249 16.642 1.00 89.69 188 ASN A O 1
ATOM 1459 N N . ALA A 1 189 ? -1.968 11.178 17.713 1.00 87.44 189 ALA A N 1
ATOM 1460 C CA . ALA A 1 189 ? -1.408 11.060 19.055 1.00 87.44 189 ALA A CA 1
ATOM 1461 C C . ALA A 1 189 ? -1.348 9.595 19.514 1.00 87.44 189 ALA A C 1
ATOM 1463 O O . ALA A 1 189 ? -0.313 9.138 20.002 1.00 87.44 189 ALA A O 1
ATOM 1464 N N . THR A 1 190 ? -2.413 8.831 19.244 1.00 87.38 190 THR A N 1
ATOM 1465 C CA . THR A 1 190 ? -2.475 7.383 19.492 1.00 87.38 190 THR A CA 1
ATOM 1466 C C . THR A 1 190 ? -1.387 6.611 18.734 1.00 87.38 190 THR A C 1
ATOM 1468 O O . THR A 1 190 ? -0.772 5.705 19.299 1.00 87.38 190 THR A O 1
ATOM 1471 N N . THR A 1 191 ? -1.134 6.927 17.458 1.00 86.69 191 THR A N 1
ATOM 1472 C CA . THR A 1 191 ? -0.178 6.163 16.637 1.00 86.69 191 THR A CA 1
ATOM 1473 C C . THR A 1 191 ? 1.248 6.712 16.674 1.00 86.69 191 THR A C 1
ATOM 1475 O O . THR A 1 191 ? 2.181 5.930 16.839 1.00 86.69 191 THR A O 1
ATOM 1478 N N . PHE A 1 192 ? 1.451 8.022 16.511 1.00 81.88 192 PHE A N 1
ATOM 1479 C CA . PHE A 1 192 ? 2.780 8.621 16.317 1.00 81.88 192 PHE A CA 1
ATOM 1480 C C . PHE A 1 192 ? 3.374 9.224 17.590 1.00 81.88 192 PHE A C 1
ATOM 1482 O O . PHE A 1 192 ? 4.540 8.978 17.883 1.00 81.88 192 PHE A O 1
ATOM 1489 N N . HIS A 1 193 ? 2.598 10.011 18.340 1.00 75.19 193 HIS A N 1
ATOM 1490 C CA . HIS A 1 193 ? 3.126 10.933 19.359 1.00 75.19 193 HIS A CA 1
ATOM 1491 C C . HIS A 1 193 ? 2.959 10.438 20.803 1.00 75.19 193 HIS A C 1
ATOM 1493 O O . HIS A 1 193 ? 2.732 11.236 21.708 1.00 75.19 193 HIS A O 1
ATOM 1499 N N . GLY A 1 194 ? 3.065 9.127 21.039 1.00 59.25 194 GLY A N 1
ATOM 1500 C CA . GLY A 1 194 ? 2.775 8.491 22.334 1.00 59.25 194 GLY A CA 1
ATOM 1501 C C . GLY A 1 194 ? 3.764 8.769 23.482 1.00 59.25 194 GLY A C 1
ATOM 1502 O O . GLY A 1 194 ? 4.134 7.832 24.184 1.00 59.25 194 GLY A O 1
ATOM 1503 N N . ASN A 1 195 ? 4.147 10.028 23.711 1.00 55.56 195 ASN A N 1
ATOM 1504 C CA . ASN A 1 195 ? 4.970 10.527 24.821 1.00 55.56 195 ASN A CA 1
ATOM 1505 C C . ASN A 1 195 ? 4.205 10.526 26.169 1.00 55.56 195 ASN A C 1
ATOM 1507 O O . ASN A 1 195 ? 4.190 11.515 26.895 1.00 55.56 195 ASN A O 1
ATOM 1511 N N . GLY A 1 196 ? 3.527 9.422 26.496 1.00 56.38 196 GLY A N 1
ATOM 1512 C CA . GLY A 1 196 ? 2.875 9.164 27.789 1.00 56.38 196 GLY A CA 1
ATOM 1513 C C . GLY A 1 196 ? 1.611 9.972 28.133 1.00 56.38 196 GLY A C 1
ATOM 1514 O O . GLY A 1 196 ? 0.787 9.477 28.896 1.00 56.38 196 GLY A O 1
ATOM 1515 N N . SER A 1 197 ? 1.416 11.167 27.569 1.00 51.38 197 SER A N 1
ATOM 1516 C CA . SER A 1 197 ? 0.426 12.155 28.037 1.00 51.38 197 SER A CA 1
ATOM 1517 C C . SER A 1 197 ? -1.050 11.807 27.807 1.00 51.38 197 SER A C 1
ATOM 1519 O O . SER A 1 197 ? -1.908 12.348 28.497 1.00 51.38 197 SER A O 1
ATOM 1521 N N . GLU A 1 198 ? -1.372 10.918 26.863 1.00 78.12 198 GLU A N 1
ATOM 1522 C CA . GLU A 1 198 ? -2.753 10.699 26.401 1.00 78.12 198 GLU A CA 1
ATOM 1523 C C . GLU A 1 198 ? -3.229 9.242 26.520 1.00 78.12 198 GLU A C 1
ATOM 1525 O O . GLU A 1 198 ? -3.795 8.666 25.589 1.00 78.12 198 GLU A O 1
ATOM 1530 N N . ALA A 1 199 ? -3.054 8.632 27.698 1.00 86.56 199 ALA A N 1
ATOM 1531 C CA . ALA A 1 199 ? -3.668 7.332 27.998 1.00 86.56 199 ALA A CA 1
ATOM 1532 C C . ALA A 1 199 ? -5.186 7.330 27.705 1.00 86.56 199 ALA A C 1
ATOM 1534 O O . ALA A 1 199 ? -5.690 6.405 27.078 1.00 86.56 199 ALA A O 1
ATOM 1535 N N . ALA A 1 200 ? -5.890 8.416 28.046 1.00 89.81 200 ALA A N 1
ATOM 1536 C CA . ALA A 1 200 ? -7.319 8.581 27.772 1.00 89.81 200 ALA A CA 1
ATOM 1537 C C . ALA A 1 200 ? -7.684 8.547 26.272 1.00 89.81 200 ALA A C 1
ATOM 1539 O O . ALA A 1 200 ? -8.752 8.051 25.921 1.00 89.81 200 ALA A O 1
ATOM 1540 N N . VAL A 1 201 ? -6.815 9.033 25.377 1.00 90.56 201 VAL A N 1
ATOM 1541 C CA . VAL A 1 201 ? -7.071 9.015 23.924 1.00 90.56 201 VAL A CA 1
ATOM 1542 C C . VAL A 1 201 ? -6.780 7.634 23.336 1.00 90.56 201 VAL A C 1
ATOM 1544 O O . VAL A 1 201 ? -7.514 7.171 22.464 1.00 90.56 201 VAL A O 1
ATOM 1547 N N . VAL A 1 202 ? -5.795 6.916 23.881 1.00 90.31 202 VAL A N 1
ATOM 1548 C CA . VAL A 1 202 ? -5.573 5.501 23.548 1.00 90.31 202 VAL A CA 1
ATOM 1549 C C . VAL A 1 202 ? -6.756 4.644 24.000 1.00 90.31 202 VAL A C 1
ATOM 1551 O O . VAL A 1 202 ? -7.242 3.842 23.207 1.00 90.31 202 VAL A O 1
ATOM 1554 N N . GLU A 1 203 ? -7.288 4.858 25.206 1.00 92.31 203 GLU A N 1
ATOM 1555 C CA . GLU A 1 203 ? -8.519 4.193 25.658 1.00 92.31 203 GLU A CA 1
ATOM 1556 C C . GLU A 1 203 ? -9.731 4.590 24.803 1.00 92.31 203 GLU A C 1
ATOM 1558 O O . GLU A 1 203 ? -10.530 3.732 24.436 1.00 92.31 203 GLU A O 1
ATOM 1563 N N . LYS A 1 204 ? -9.841 5.855 24.372 1.00 94.19 204 LYS A N 1
ATOM 1564 C CA . LYS A 1 204 ? -10.860 6.291 23.401 1.00 94.19 204 LYS A CA 1
ATOM 1565 C C . LYS A 1 204 ? -10.728 5.547 22.067 1.00 94.19 204 LYS A C 1
ATOM 1567 O O . LYS A 1 204 ? -11.736 5.139 21.491 1.00 94.19 204 LYS A O 1
ATOM 1572 N N . PHE A 1 205 ? -9.506 5.327 21.578 1.00 94.25 205 PHE A N 1
ATOM 1573 C CA . PHE A 1 205 ? -9.250 4.573 20.350 1.00 94.25 205 PHE A CA 1
ATOM 1574 C C . PHE A 1 205 ? -9.520 3.075 20.523 1.00 94.25 205 PHE A C 1
ATOM 1576 O O . PHE A 1 205 ? -10.102 2.457 19.632 1.00 94.25 205 PHE A O 1
ATOM 1583 N N . LEU A 1 206 ? -9.164 2.488 21.667 1.00 93.94 206 LEU A N 1
ATOM 1584 C CA . LEU A 1 206 ? -9.484 1.104 22.019 1.00 93.94 206 LEU A CA 1
ATOM 1585 C C . LEU A 1 206 ? -10.995 0.896 22.179 1.00 93.94 206 LEU A C 1
ATOM 1587 O O . LEU A 1 206 ? -11.515 -0.086 21.663 1.00 93.94 206 LEU A O 1
ATOM 1591 N N . ALA A 1 207 ? -11.727 1.832 22.782 1.00 95.81 207 ALA A N 1
ATOM 1592 C CA . ALA A 1 207 ? -13.185 1.788 22.883 1.00 95.81 207 ALA A CA 1
ATOM 1593 C C . ALA A 1 207 ? -13.892 2.029 21.534 1.00 95.81 207 ALA A C 1
ATOM 1595 O O . ALA A 1 207 ? -14.997 1.527 21.309 1.00 95.81 207 ALA A O 1
ATOM 1596 N N . ALA A 1 208 ? -13.278 2.781 20.613 1.00 95.94 208 ALA A N 1
ATOM 1597 C CA . ALA A 1 208 ? -13.903 3.140 19.347 1.00 95.94 208 ALA A CA 1
ATOM 1598 C C . ALA A 1 208 ? -14.177 1.925 18.449 1.00 95.94 208 ALA A C 1
ATOM 1600 O O . ALA A 1 208 ? -13.275 1.226 17.966 1.00 95.94 208 ALA A O 1
ATOM 1601 N N . LYS A 1 209 ? -15.472 1.742 18.169 1.00 95.94 209 LYS A N 1
ATOM 1602 C CA . LYS A 1 209 ? -16.032 0.681 17.327 1.00 95.94 209 LYS A CA 1
ATOM 1603 C C . LYS A 1 209 ? -15.502 0.701 15.893 1.00 95.94 209 LYS A C 1
ATOM 1605 O O . LYS A 1 209 ? -15.332 -0.354 15.289 1.00 95.94 209 LYS A O 1
ATOM 1610 N N . LYS A 1 210 ? -15.249 1.893 15.355 1.00 95.56 210 LYS A N 1
ATOM 1611 C CA . LYS A 1 210 ? -14.786 2.136 13.988 1.00 95.56 210 LYS A CA 1
ATOM 1612 C C . LYS A 1 210 ? -13.905 3.384 13.965 1.00 95.56 210 LYS A C 1
ATOM 1614 O O . LYS A 1 210 ? -14.241 4.371 14.619 1.00 95.56 210 LYS A O 1
ATOM 1619 N N . TYR A 1 211 ? -12.843 3.363 13.166 1.00 95.44 211 TYR A N 1
ATOM 1620 C CA . TYR A 1 211 ? -12.151 4.573 12.731 1.00 95.44 211 TYR A CA 1
ATOM 1621 C C . TYR A 1 211 ? -11.808 4.499 11.234 1.00 95.44 211 TYR A C 1
ATOM 1623 O O . TYR A 1 211 ? -11.190 3.542 10.762 1.00 95.44 211 TYR A O 1
ATOM 1631 N N . ASN A 1 212 ? -12.238 5.517 10.493 1.00 94.31 212 ASN A N 1
ATOM 1632 C CA . ASN A 1 212 ? -12.024 5.692 9.063 1.00 94.31 212 ASN A CA 1
ATOM 1633 C C . ASN A 1 212 ? -10.732 6.482 8.814 1.00 94.31 212 ASN A C 1
ATOM 1635 O O . ASN A 1 212 ? -10.537 7.549 9.399 1.00 94.31 212 ASN A O 1
ATOM 1639 N N . ILE A 1 213 ? -9.877 6.009 7.909 1.00 92.25 213 ILE A N 1
ATOM 1640 C CA . ILE A 1 213 ? -8.567 6.600 7.612 1.00 92.25 213 ILE A CA 1
ATOM 1641 C C . ILE A 1 213 ? -8.515 6.986 6.134 1.00 92.25 213 ILE A C 1
ATOM 1643 O O . ILE A 1 213 ? -8.472 6.119 5.267 1.00 92.25 213 ILE A O 1
ATOM 1647 N N . MET A 1 214 ? -8.470 8.291 5.852 1.00 86.88 214 MET A N 1
ATOM 1648 C CA . MET A 1 214 ? -8.207 8.836 4.505 1.00 86.88 214 MET A CA 1
ATOM 1649 C C . MET A 1 214 ? -6.745 9.285 4.320 1.00 86.88 214 MET A C 1
ATOM 1651 O O . MET A 1 214 ? -6.367 9.789 3.266 1.00 86.88 214 MET A O 1
ATOM 1655 N N . GLY A 1 215 ? -5.915 9.144 5.358 1.00 78.81 215 GLY A N 1
ATOM 1656 C CA . GLY A 1 215 ? -4.515 9.557 5.333 1.00 78.81 215 GLY A CA 1
ATOM 1657 C C . GLY A 1 215 ? -3.618 8.564 4.596 1.00 78.81 215 GLY A C 1
ATOM 1658 O O . GLY A 1 215 ? -3.778 7.351 4.725 1.00 78.81 215 GLY A O 1
ATOM 1659 N N . VAL A 1 216 ? -2.618 9.085 3.885 1.00 81.19 216 VAL A N 1
ATOM 1660 C CA . VAL A 1 216 ? -1.464 8.297 3.435 1.00 81.19 216 VAL A CA 1
ATOM 1661 C C . VAL A 1 216 ? -0.320 8.462 4.431 1.00 81.19 216 VAL A C 1
ATOM 1663 O O . VAL A 1 216 ? -0.090 9.550 4.964 1.00 81.19 216 VAL A O 1
ATOM 1666 N N . ARG A 1 217 ? 0.391 7.372 4.709 1.00 87.06 217 ARG A N 1
ATOM 1667 C CA . ARG A 1 217 ? 1.545 7.328 5.614 1.00 87.06 217 ARG A CA 1
ATOM 1668 C C . ARG A 1 217 ? 2.580 6.358 5.027 1.00 87.06 217 ARG A C 1
ATOM 1670 O O . ARG A 1 217 ? 2.165 5.354 4.447 1.00 87.06 217 ARG A O 1
ATOM 1677 N N . PRO A 1 218 ? 3.894 6.633 5.140 1.00 86.44 218 PRO A N 1
ATOM 1678 C CA . PRO A 1 218 ? 4.928 5.659 4.793 1.00 86.44 218 PRO A CA 1
ATOM 1679 C C . PRO A 1 218 ? 4.754 4.369 5.599 1.00 86.44 218 PRO A C 1
ATOM 1681 O O . PRO A 1 218 ? 4.354 4.423 6.765 1.00 86.44 218 PRO A O 1
ATOM 1684 N N . PHE A 1 219 ? 5.073 3.220 5.004 1.00 86.81 219 PHE A N 1
ATOM 1685 C CA . PHE A 1 219 ? 4.972 1.930 5.690 1.00 86.81 219 PHE A CA 1
ATOM 1686 C C . PHE A 1 219 ? 5.896 1.871 6.914 1.00 86.81 219 PHE A C 1
ATOM 1688 O O . PHE A 1 219 ? 5.519 1.379 7.979 1.00 86.81 219 PHE A O 1
ATOM 1695 N N . GLU A 1 220 ? 7.077 2.458 6.759 1.00 84.88 220 GLU A N 1
ATOM 1696 C CA . GLU A 1 220 ? 8.206 2.496 7.681 1.00 84.88 220 GLU A CA 1
ATOM 1697 C C . GLU A 1 220 ? 8.017 3.532 8.796 1.00 84.88 220 GLU A C 1
ATOM 1699 O O . GLU A 1 220 ? 8.867 3.649 9.675 1.00 84.88 220 GLU A O 1
ATOM 1704 N N . ALA A 1 221 ? 6.924 4.308 8.771 1.00 83.25 221 ALA A N 1
ATOM 1705 C CA . ALA A 1 221 ? 6.716 5.417 9.693 1.00 83.25 221 ALA A CA 1
ATOM 1706 C C . ALA A 1 221 ? 6.879 4.963 11.153 1.00 83.25 221 ALA A C 1
ATOM 1708 O O . ALA A 1 221 ? 6.165 4.068 11.633 1.00 83.25 221 ALA A O 1
ATOM 1709 N N . HIS A 1 222 ? 7.834 5.590 11.847 1.00 78.38 222 HIS A N 1
ATOM 1710 C CA . HIS A 1 222 ? 8.036 5.397 13.275 1.00 78.38 222 HIS A CA 1
ATOM 1711 C C . HIS A 1 222 ? 6.802 5.894 14.027 1.00 78.38 222 HIS A C 1
ATOM 1713 O O . HIS A 1 222 ? 6.279 6.980 13.780 1.00 78.38 222 HIS A O 1
ATOM 1719 N N . ALA A 1 223 ? 6.325 5.044 14.921 1.00 77.50 223 ALA A N 1
ATOM 1720 C CA . ALA A 1 223 ? 5.056 5.172 15.602 1.00 77.50 223 ALA A CA 1
ATOM 1721 C C . ALA A 1 223 ? 5.261 4.511 16.964 1.00 77.50 223 ALA A C 1
ATOM 1723 O O . ALA A 1 223 ? 5.534 3.314 17.012 1.00 77.50 223 ALA A O 1
ATOM 1724 N N . THR A 1 224 ? 5.223 5.281 18.054 1.00 68.56 224 THR A N 1
ATOM 1725 C CA . THR A 1 224 ? 5.779 4.879 19.368 1.00 68.56 224 THR A CA 1
ATOM 1726 C C . THR A 1 224 ? 5.145 3.636 19.990 1.00 68.56 224 THR A C 1
ATOM 1728 O O . THR A 1 224 ? 5.690 3.086 20.943 1.00 68.56 224 THR A O 1
ATOM 1731 N N . ARG A 1 225 ? 4.000 3.192 19.465 1.00 77.81 225 ARG A N 1
ATOM 1732 C CA . ARG A 1 225 ? 3.270 2.001 19.914 1.00 77.81 225 ARG A CA 1
ATOM 1733 C C . ARG A 1 225 ? 3.216 0.874 18.881 1.00 77.81 225 ARG A C 1
ATOM 1735 O O . ARG A 1 225 ? 2.617 -0.146 19.182 1.00 77.81 225 ARG A O 1
ATOM 1742 N N . LEU A 1 226 ? 3.799 1.031 17.688 1.00 83.12 226 LEU A N 1
ATOM 1743 C CA . LEU A 1 226 ? 3.906 -0.046 16.694 1.00 83.12 226 LEU A CA 1
ATOM 1744 C C . LEU A 1 226 ? 5.301 -0.670 16.762 1.00 83.12 226 LEU A C 1
ATOM 1746 O O . LEU A 1 226 ? 6.287 0.062 16.848 1.00 83.12 226 LEU A O 1
ATOM 1750 N N . ASN A 1 227 ? 5.399 -1.993 16.597 1.00 83.31 227 ASN A N 1
ATOM 1751 C CA . ASN A 1 227 ? 6.689 -2.648 16.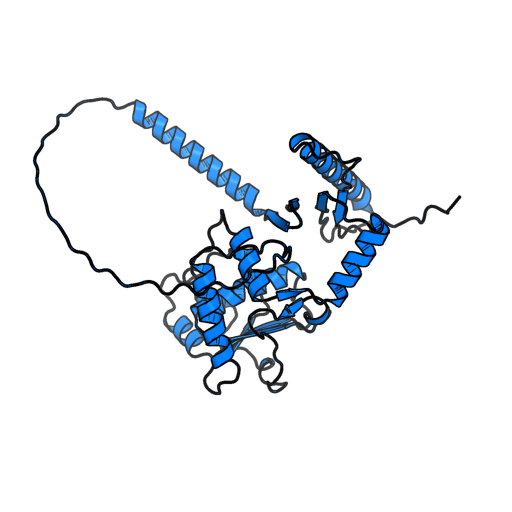350 1.00 83.31 227 ASN A CA 1
ATOM 1752 C C . ASN A 1 227 ? 7.418 -1.925 15.194 1.00 83.31 227 ASN A C 1
ATOM 1754 O O . ASN A 1 227 ? 6.798 -1.721 14.136 1.00 83.31 227 ASN A O 1
ATOM 1758 N N . PRO A 1 228 ? 8.676 -1.481 15.379 1.00 86.75 228 PRO A N 1
ATOM 1759 C CA . PRO A 1 228 ? 9.405 -0.757 14.346 1.00 86.75 228 PRO A CA 1
ATOM 1760 C C . PRO A 1 228 ? 9.628 -1.652 13.124 1.00 86.75 228 PRO A C 1
ATOM 1762 O O . PRO A 1 228 ? 9.800 -2.861 13.251 1.00 86.75 228 PRO A O 1
ATOM 1765 N N . VAL A 1 229 ? 9.620 -1.043 11.940 1.00 89.81 229 VAL A N 1
ATOM 1766 C CA . VAL A 1 229 ? 10.168 -1.670 10.733 1.00 89.81 229 VAL A CA 1
ATOM 1767 C C . VAL A 1 229 ? 11.655 -1.342 10.729 1.00 89.81 229 VAL A C 1
ATOM 1769 O O . VAL A 1 229 ? 12.014 -0.174 10.886 1.00 89.81 229 VAL A O 1
ATOM 1772 N N . ASP A 1 230 ? 12.501 -2.357 10.585 1.00 90.50 230 ASP A N 1
ATOM 1773 C CA . ASP A 1 230 ? 13.938 -2.168 10.399 1.00 90.50 230 ASP A CA 1
ATOM 1774 C C . ASP A 1 230 ? 14.194 -1.422 9.071 1.00 90.50 230 ASP A C 1
ATOM 1776 O O . ASP A 1 230 ? 13.772 -1.920 8.024 1.00 90.50 230 ASP A O 1
ATOM 1780 N N . PRO A 1 231 ? 14.855 -0.246 9.073 1.00 89.81 231 PRO A N 1
ATOM 1781 C CA . PRO A 1 231 ? 15.175 0.487 7.851 1.00 89.81 231 PRO A CA 1
ATOM 1782 C C . PRO A 1 231 ? 16.033 -0.293 6.846 1.00 89.81 231 PRO A C 1
ATOM 1784 O O . PRO A 1 231 ? 15.932 -0.012 5.651 1.00 89.81 231 PRO A O 1
ATOM 1787 N N . GLU A 1 232 ? 16.855 -1.251 7.290 1.00 90.69 232 GLU A N 1
ATOM 1788 C CA . GLU A 1 232 ? 17.701 -2.059 6.398 1.00 90.69 232 GLU A CA 1
ATOM 1789 C C . GLU A 1 232 ? 16.892 -3.126 5.643 1.00 90.69 232 GLU A C 1
ATOM 1791 O O . GLU A 1 232 ? 17.171 -3.388 4.475 1.00 90.69 232 GLU A O 1
ATOM 1796 N N . HIS A 1 233 ? 15.839 -3.660 6.271 1.00 91.38 233 HIS A N 1
ATOM 1797 C CA . HIS A 1 233 ? 14.965 -4.715 5.734 1.00 91.38 233 HIS A CA 1
ATOM 1798 C C . HIS A 1 233 ? 13.558 -4.212 5.353 1.00 91.38 233 HIS A C 1
ATOM 1800 O O . HIS A 1 233 ? 12.628 -4.994 5.135 1.00 91.38 233 HIS A O 1
ATOM 1806 N N . ALA A 1 234 ? 13.361 -2.891 5.288 1.00 90.56 234 ALA A N 1
ATOM 1807 C CA . ALA A 1 234 ? 12.050 -2.271 5.093 1.00 90.56 234 ALA A CA 1
ATOM 1808 C C . ALA A 1 234 ? 11.361 -2.680 3.779 1.00 90.56 234 ALA A C 1
ATOM 1810 O O . ALA A 1 234 ? 10.131 -2.733 3.717 1.00 90.56 234 ALA A O 1
ATOM 1811 N N . ILE A 1 235 ? 12.142 -2.996 2.741 1.00 90.12 235 ILE A N 1
ATOM 1812 C CA . ILE A 1 235 ? 11.649 -3.416 1.423 1.00 90.12 235 ILE A CA 1
ATOM 1813 C C . ILE A 1 235 ? 11.129 -4.856 1.481 1.00 90.12 235 ILE A C 1
ATOM 1815 O O . ILE A 1 235 ? 10.049 -5.139 0.971 1.00 90.12 235 ILE A O 1
ATOM 1819 N N . GLU A 1 236 ? 11.860 -5.752 2.136 1.00 92.25 236 GLU A N 1
ATOM 1820 C CA . GLU A 1 236 ? 11.531 -7.164 2.328 1.00 92.25 236 GLU A CA 1
ATOM 1821 C C . GLU A 1 236 ? 10.299 -7.311 3.230 1.00 92.25 236 GLU A C 1
ATOM 1823 O O . GLU A 1 236 ? 9.336 -7.999 2.881 1.00 92.25 236 GLU A O 1
ATOM 1828 N N . ILE A 1 237 ? 10.283 -6.584 4.353 1.00 93.75 237 ILE A N 1
ATOM 1829 C CA . ILE A 1 237 ? 9.144 -6.522 5.273 1.00 93.75 237 ILE A CA 1
ATOM 1830 C C . ILE A 1 237 ? 7.931 -5.900 4.556 1.00 93.75 237 ILE A C 1
ATOM 1832 O O . ILE A 1 237 ? 6.834 -6.456 4.601 1.00 93.75 237 ILE A O 1
ATOM 1836 N N . GLY A 1 238 ? 8.109 -4.792 3.828 1.00 93.81 238 GLY A N 1
ATOM 1837 C CA . GLY A 1 238 ? 7.037 -4.151 3.057 1.00 93.81 238 GLY A CA 1
ATOM 1838 C C . GLY A 1 238 ? 6.470 -5.049 1.953 1.00 93.81 238 GLY A C 1
ATOM 1839 O O . GLY A 1 238 ? 5.253 -5.125 1.780 1.00 93.81 238 GLY A O 1
ATOM 1840 N N . ALA A 1 239 ? 7.326 -5.798 1.252 1.00 93.75 239 ALA A N 1
ATOM 1841 C CA . ALA A 1 239 ? 6.920 -6.777 0.247 1.00 93.75 239 ALA A CA 1
ATOM 1842 C C . ALA A 1 239 ? 6.124 -7.940 0.861 1.00 93.75 239 ALA A C 1
ATOM 1844 O O . ALA A 1 239 ? 5.140 -8.374 0.261 1.00 93.75 239 ALA A O 1
ATOM 1845 N N . CYS A 1 240 ? 6.493 -8.400 2.060 1.00 95.38 240 CYS A N 1
ATOM 1846 C CA . CYS A 1 240 ? 5.706 -9.373 2.817 1.00 95.38 240 CYS A CA 1
ATOM 1847 C C . CYS A 1 240 ? 4.313 -8.828 3.185 1.00 95.38 240 CYS A C 1
ATOM 1849 O O . CYS A 1 240 ? 3.307 -9.465 2.874 1.00 95.38 240 CYS A O 1
ATOM 1851 N N . TYR A 1 241 ? 4.221 -7.627 3.773 1.00 96.25 241 TYR A N 1
ATOM 1852 C CA . TYR A 1 241 ? 2.928 -7.017 4.125 1.00 96.25 241 TYR A CA 1
ATOM 1853 C C . TYR A 1 241 ? 2.059 -6.769 2.881 1.00 96.25 241 TYR A C 1
ATOM 1855 O O . TYR A 1 241 ? 0.838 -6.915 2.942 1.00 96.25 241 TYR A O 1
ATOM 1863 N N 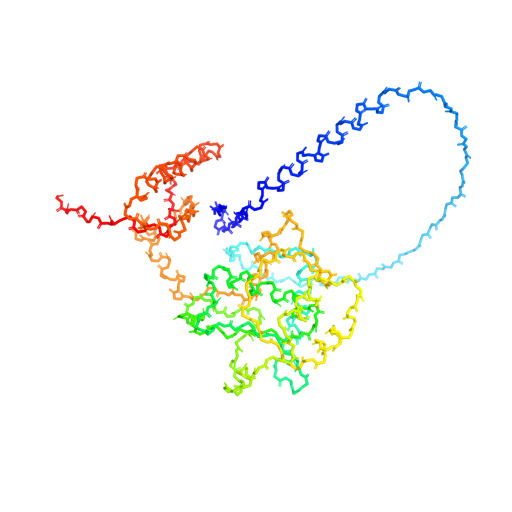. PHE A 1 242 ? 2.671 -6.444 1.737 1.00 96.25 242 PHE A N 1
ATOM 1864 C CA . PHE A 1 242 ? 1.968 -6.345 0.461 1.00 96.25 242 PHE A CA 1
ATOM 1865 C C . PHE A 1 242 ? 1.421 -7.702 -0.002 1.00 96.25 242 PHE A C 1
ATOM 1867 O O . PHE A 1 242 ? 0.240 -7.782 -0.320 1.00 96.25 242 PHE A O 1
ATOM 1874 N N . GLN A 1 243 ? 2.235 -8.765 -0.008 1.00 95.81 243 GLN A N 1
ATOM 1875 C CA . GLN A 1 243 ? 1.816 -10.110 -0.439 1.00 95.81 243 GLN A CA 1
ATOM 1876 C C . GLN A 1 243 ? 0.757 -10.724 0.489 1.00 95.81 243 GLN A C 1
ATOM 1878 O O . GLN A 1 243 ? -0.155 -11.401 0.020 1.00 95.81 243 GLN A O 1
ATOM 1883 N N . PHE A 1 244 ? 0.818 -10.438 1.791 1.00 97.25 244 PHE A N 1
ATOM 1884 C CA . PHE A 1 244 ? -0.221 -10.823 2.746 1.00 97.25 244 PHE A CA 1
ATOM 1885 C C . PHE A 1 244 ? -1.586 -10.214 2.377 1.00 97.25 244 PHE A C 1
ATOM 1887 O O . PHE A 1 244 ? -2.607 -10.898 2.376 1.00 97.25 244 PHE A O 1
ATOM 1894 N N . LEU A 1 245 ? -1.619 -8.933 2.003 1.00 97.38 245 LEU A N 1
ATOM 1895 C CA . LEU A 1 245 ? -2.867 -8.238 1.680 1.00 97.38 245 LEU A CA 1
ATOM 1896 C C . LEU A 1 245 ? -3.355 -8.457 0.246 1.00 97.38 245 LEU A C 1
ATOM 1898 O O . LEU A 1 245 ? -4.564 -8.546 0.019 1.00 97.38 245 LEU A O 1
ATOM 1902 N N . PHE A 1 246 ? -2.446 -8.486 -0.725 1.00 96.88 246 PHE A N 1
ATOM 1903 C CA . PHE A 1 246 ? -2.762 -8.236 -2.126 1.00 96.88 246 PHE A CA 1
ATOM 1904 C C . PHE A 1 246 ? -2.182 -9.292 -3.064 1.00 96.88 246 PHE A C 1
ATOM 1906 O O . PHE A 1 246 ? -0.968 -9.467 -3.167 1.00 96.88 246 PHE A O 1
ATOM 1913 N N . LYS A 1 247 ? -3.064 -9.894 -3.864 1.00 95.81 247 LYS A N 1
ATOM 1914 C CA . LYS A 1 247 ? -2.702 -10.579 -5.108 1.00 95.81 247 LYS A CA 1
ATOM 1915 C C . LYS A 1 247 ? -3.082 -9.669 -6.285 1.00 95.81 247 LYS A C 1
ATOM 1917 O O . LYS A 1 247 ? -4.111 -8.994 -6.251 1.00 95.81 247 LYS A O 1
ATOM 1922 N N . LEU A 1 248 ? -2.271 -9.645 -7.345 1.00 95.00 248 LEU A N 1
ATOM 1923 C CA . LEU A 1 248 ? -2.637 -8.970 -8.596 1.00 95.00 248 LEU A CA 1
ATOM 1924 C C . LEU A 1 248 ? -3.918 -9.584 -9.189 1.00 95.00 248 LEU A C 1
ATOM 1926 O O . LEU A 1 248 ? -4.087 -10.803 -9.191 1.00 95.00 248 LEU A O 1
ATOM 1930 N N . ASN A 1 249 ? -4.805 -8.750 -9.734 1.00 95.06 249 ASN A N 1
ATOM 1931 C CA . ASN A 1 249 ? -5.947 -9.225 -10.512 1.00 95.06 249 ASN A CA 1
ATOM 1932 C C . ASN A 1 249 ? -5.435 -9.931 -11.784 1.00 95.06 249 ASN A C 1
ATOM 1934 O O . ASN A 1 249 ? -4.693 -9.330 -12.564 1.00 95.06 249 ASN A O 1
ATOM 1938 N N . ASP A 1 250 ? -5.848 -11.182 -12.018 1.00 95.50 250 ASP A N 1
ATOM 1939 C CA . ASP A 1 250 ? -5.397 -12.011 -13.151 1.00 95.50 250 ASP A CA 1
ATOM 1940 C C . ASP A 1 250 ? -5.594 -11.327 -14.524 1.00 95.50 250 ASP A C 1
ATOM 1942 O O . ASP A 1 250 ? -4.876 -11.627 -15.477 1.00 95.50 250 ASP A O 1
ATOM 1946 N N . THR A 1 251 ? -6.539 -10.387 -14.639 1.00 95.56 251 THR A N 1
ATOM 1947 C CA . THR A 1 251 ? -6.754 -9.559 -15.842 1.00 95.56 251 THR A CA 1
ATOM 1948 C C . THR A 1 251 ? -5.578 -8.614 -16.097 1.00 95.56 251 THR A C 1
ATOM 1950 O O . THR A 1 251 ? -5.113 -8.493 -17.228 1.00 95.56 251 THR A O 1
ATOM 1953 N N . ILE A 1 252 ? -5.056 -7.979 -15.042 1.00 92.56 252 ILE A N 1
ATOM 1954 C CA . ILE A 1 252 ? -3.885 -7.096 -15.113 1.00 92.56 252 ILE A CA 1
ATOM 1955 C C . ILE A 1 252 ? -2.615 -7.906 -15.365 1.00 92.56 252 ILE A C 1
ATOM 1957 O O . ILE A 1 252 ? -1.788 -7.477 -16.166 1.00 92.56 252 ILE A O 1
ATOM 1961 N N . VAL A 1 253 ? -2.489 -9.097 -14.766 1.00 91.00 253 VAL A N 1
ATOM 1962 C CA . VAL A 1 253 ? -1.376 -10.023 -15.050 1.00 91.00 253 VAL A CA 1
ATOM 1963 C C . VAL A 1 253 ? -1.350 -10.369 -16.541 1.00 91.00 253 VAL A C 1
ATOM 1965 O O . VAL A 1 253 ? -0.366 -10.074 -17.215 1.00 91.00 253 VAL A O 1
ATOM 1968 N N . LYS A 1 254 ? -2.465 -10.867 -17.093 1.00 93.25 254 LYS A N 1
ATOM 1969 C CA . LYS A 1 254 ? -2.588 -11.208 -18.523 1.00 93.25 254 LYS A CA 1
ATOM 1970 C C . LYS A 1 254 ? -2.356 -10.007 -19.443 1.00 93.25 254 LYS A C 1
ATOM 1972 O O . LYS A 1 254 ? -1.732 -10.156 -20.491 1.00 93.25 254 LYS A O 1
ATOM 1977 N N . SER A 1 255 ? -2.823 -8.816 -19.059 1.00 91.81 255 SER A N 1
ATOM 1978 C CA . SER A 1 255 ? -2.579 -7.581 -19.816 1.00 91.81 255 SER A CA 1
ATOM 1979 C C . SER A 1 255 ? -1.097 -7.192 -19.817 1.00 91.81 255 SER A C 1
ATOM 1981 O O . SER A 1 255 ? -0.569 -6.820 -20.863 1.00 91.81 255 SER A O 1
ATOM 1983 N N . GLY A 1 256 ? -0.412 -7.309 -18.675 1.00 90.00 256 GLY A N 1
ATOM 1984 C CA . GLY A 1 256 ? 1.026 -7.063 -18.556 1.00 90.00 256 GLY A CA 1
ATOM 1985 C C . GLY A 1 256 ? 1.853 -8.073 -19.351 1.00 90.00 256 GLY A C 1
ATOM 1986 O O . GLY A 1 256 ? 2.708 -7.681 -20.137 1.00 90.00 256 GLY A O 1
ATOM 1987 N N . GLU A 1 257 ? 1.540 -9.364 -19.237 1.00 88.94 257 GLU A N 1
ATOM 1988 C CA . GLU A 1 257 ? 2.146 -10.435 -20.038 1.00 88.94 257 GLU A CA 1
ATOM 1989 C C . GLU A 1 257 ? 1.898 -10.260 -21.541 1.00 88.94 257 GLU A C 1
ATOM 1991 O O . GLU A 1 257 ? 2.751 -10.606 -22.354 1.00 88.94 257 GLU A O 1
ATOM 1996 N N . SER A 1 258 ? 0.725 -9.763 -21.945 1.00 92.50 258 SER A N 1
ATOM 1997 C CA . SER A 1 258 ? 0.435 -9.468 -23.352 1.00 92.50 258 SER A CA 1
ATOM 1998 C C . SER A 1 258 ? 1.279 -8.299 -23.860 1.00 92.50 258 SER A C 1
ATOM 2000 O O . SER A 1 258 ? 1.851 -8.400 -24.940 1.00 92.50 258 SER A O 1
ATOM 2002 N N . HIS A 1 259 ? 1.410 -7.226 -23.078 1.00 90.12 259 HIS A N 1
ATOM 2003 C CA . HIS A 1 259 ? 2.199 -6.056 -23.467 1.00 90.12 259 HIS A CA 1
ATOM 2004 C C . HIS A 1 259 ? 3.714 -6.330 -23.445 1.00 90.12 259 HIS A C 1
ATOM 2006 O O . HIS A 1 259 ? 4.434 -5.908 -24.343 1.00 90.12 259 HIS A O 1
ATOM 2012 N N . LEU A 1 260 ? 4.217 -7.119 -22.490 1.00 88.00 260 LEU A N 1
ATOM 2013 C CA . LEU A 1 260 ? 5.612 -7.578 -22.507 1.00 88.00 260 LEU A CA 1
ATOM 2014 C C . LEU A 1 260 ? 5.908 -8.452 -23.738 1.00 88.00 260 LEU A C 1
ATOM 2016 O O . LEU A 1 260 ? 6.978 -8.317 -24.326 1.00 88.00 260 LEU A O 1
ATOM 2020 N N . ARG A 1 261 ? 4.954 -9.286 -24.179 1.00 90.06 261 ARG A N 1
ATOM 2021 C CA . ARG A 1 261 ? 5.090 -10.076 -25.418 1.00 90.06 261 ARG A CA 1
ATOM 2022 C C . ARG A 1 261 ? 4.960 -9.249 -26.699 1.00 90.06 261 ARG A C 1
ATOM 2024 O O . ARG A 1 261 ? 5.565 -9.608 -27.703 1.00 90.06 261 ARG A O 1
ATOM 2031 N N . GLU A 1 262 ? 4.216 -8.146 -26.669 1.00 91.38 262 GLU A N 1
ATOM 2032 C CA . GLU A 1 262 ? 4.183 -7.144 -27.745 1.00 91.38 262 GLU A CA 1
ATOM 2033 C C . GLU A 1 262 ? 5.538 -6.424 -27.872 1.00 91.38 262 GLU A C 1
ATOM 2035 O O . GLU A 1 262 ? 6.057 -6.276 -28.975 1.00 91.38 262 GLU A O 1
ATOM 2040 N N . LEU A 1 263 ? 6.137 -6.022 -26.744 1.00 86.69 263 LEU A N 1
ATOM 2041 C CA . LEU A 1 263 ? 7.410 -5.293 -26.704 1.00 86.69 263 LEU A CA 1
ATOM 2042 C C . LEU A 1 263 ? 8.637 -6.167 -27.008 1.00 86.69 263 LEU A C 1
ATOM 2044 O O . LEU A 1 263 ? 9.591 -5.680 -27.615 1.00 86.69 263 LEU A O 1
ATOM 2048 N N . TYR A 1 264 ? 8.642 -7.423 -26.550 1.00 87.44 264 TYR A N 1
ATOM 2049 C CA . TYR A 1 264 ? 9.841 -8.274 -26.520 1.00 87.44 264 TYR A CA 1
ATOM 2050 C C . TYR A 1 264 ? 9.674 -9.644 -27.208 1.00 87.44 264 TYR A C 1
ATOM 2052 O O . TYR A 1 264 ? 10.611 -10.443 -27.230 1.00 87.44 264 TYR A O 1
ATOM 2060 N N . GLY A 1 265 ? 8.514 -9.915 -27.812 1.00 90.38 265 GLY A N 1
ATOM 2061 C CA . GLY A 1 265 ? 8.200 -11.188 -28.464 1.00 90.38 265 GLY A CA 1
ATOM 2062 C C . GLY A 1 265 ? 7.682 -12.270 -27.500 1.00 90.38 265 GLY A C 1
ATOM 2063 O O . GLY A 1 265 ? 7.591 -12.058 -26.295 1.00 90.38 265 GLY A O 1
ATOM 2064 N N . PRO A 1 266 ? 7.320 -13.465 -28.006 1.00 89.56 266 PRO A N 1
ATOM 2065 C CA . PRO A 1 266 ? 6.634 -14.498 -27.221 1.00 89.56 266 PRO A CA 1
ATOM 2066 C C . PRO A 1 266 ? 7.514 -15.229 -26.189 1.00 89.56 266 PRO A C 1
ATOM 2068 O O . PRO A 1 266 ? 6.992 -16.044 -25.430 1.00 89.56 266 PRO A O 1
ATOM 2071 N N . GLY A 1 267 ? 8.829 -14.991 -26.178 1.00 85.06 267 GLY A N 1
ATOM 2072 C CA . GLY A 1 267 ? 9.762 -15.616 -25.240 1.00 85.06 267 GLY A CA 1
ATOM 2073 C C . GLY A 1 267 ? 9.828 -14.901 -23.887 1.00 85.06 267 GLY A C 1
ATOM 2074 O O . GLY A 1 267 ? 9.477 -13.730 -23.765 1.00 85.06 267 GLY A O 1
ATOM 2075 N N . LEU A 1 268 ? 10.342 -15.593 -22.867 1.00 78.06 268 LEU A N 1
ATOM 2076 C CA . LEU A 1 268 ? 10.780 -14.932 -21.636 1.00 78.06 268 LEU A CA 1
ATOM 2077 C C . LEU A 1 268 ? 12.042 -14.114 -21.937 1.00 78.06 268 LEU A C 1
ATOM 2079 O O . LEU A 1 268 ? 13.052 -14.671 -22.367 1.00 78.06 268 LEU A O 1
ATOM 2083 N N . VAL A 1 269 ? 11.978 -12.805 -21.699 1.00 77.12 269 VAL A N 1
ATOM 2084 C CA . VAL A 1 269 ? 13.094 -11.876 -21.908 1.00 77.12 269 VAL A CA 1
ATOM 2085 C C . VAL A 1 269 ? 13.497 -11.264 -20.573 1.00 77.12 269 VAL A C 1
ATOM 2087 O O . VAL A 1 269 ? 12.691 -10.619 -19.907 1.00 77.12 269 VAL A O 1
ATOM 2090 N N . ASP A 1 270 ? 14.763 -11.446 -20.199 1.00 80.94 270 ASP A N 1
ATOM 2091 C CA . ASP A 1 270 ? 15.388 -10.701 -19.107 1.00 80.94 270 ASP A CA 1
ATOM 2092 C C . ASP A 1 270 ? 15.430 -9.207 -19.474 1.00 80.94 270 ASP A C 1
ATOM 2094 O O . ASP A 1 270 ? 16.112 -8.830 -20.428 1.00 80.94 270 ASP A O 1
ATOM 2098 N N . TYR A 1 271 ? 14.768 -8.345 -18.701 1.00 83.12 271 TYR A N 1
ATOM 2099 C CA . TYR A 1 271 ? 14.799 -6.893 -18.903 1.00 83.12 271 TYR A CA 1
ATOM 2100 C C . TYR A 1 271 ? 15.257 -6.136 -17.650 1.00 83.12 271 TYR A C 1
ATOM 2102 O O . TYR A 1 271 ? 15.029 -6.555 -16.513 1.00 83.12 271 TYR A O 1
ATOM 2110 N N . MET A 1 272 ? 15.877 -4.973 -17.854 1.00 82.94 272 MET A N 1
ATOM 2111 C CA . MET A 1 272 ? 16.190 -4.029 -16.779 1.00 82.94 272 MET A CA 1
ATOM 2112 C C . MET A 1 272 ? 15.040 -3.031 -16.631 1.00 82.94 272 MET A C 1
ATOM 2114 O O . MET A 1 272 ? 14.849 -2.173 -17.489 1.00 82.94 272 MET A O 1
ATOM 2118 N N . ALA A 1 273 ? 14.268 -3.117 -15.550 1.00 85.81 273 ALA A N 1
ATOM 2119 C CA . ALA A 1 273 ? 13.206 -2.149 -15.285 1.00 85.81 273 ALA A CA 1
ATOM 2120 C C . ALA A 1 273 ? 13.763 -0.826 -14.733 1.00 85.81 273 ALA A C 1
ATOM 2122 O O . ALA A 1 273 ? 14.664 -0.806 -13.896 1.00 85.81 273 ALA A O 1
ATOM 2123 N N . TRP A 1 274 ? 13.190 0.297 -15.159 1.00 85.38 274 TRP A N 1
ATOM 2124 C CA . TRP A 1 274 ? 13.534 1.619 -14.645 1.00 85.38 274 TRP A CA 1
ATOM 2125 C C . TRP A 1 274 ? 12.277 2.467 -14.485 1.00 85.38 274 TRP A C 1
ATOM 2127 O O . TRP A 1 274 ? 11.564 2.703 -15.454 1.00 85.38 274 TRP A O 1
ATOM 2137 N N . HIS A 1 275 ? 12.006 2.943 -13.268 1.00 87.06 275 HIS A N 1
ATOM 2138 C CA . HIS A 1 275 ? 10.864 3.812 -12.990 1.00 87.06 275 HIS A CA 1
ATOM 2139 C C . HIS A 1 275 ? 11.337 5.262 -12.830 1.00 87.06 275 HIS A C 1
ATOM 2141 O O . HIS A 1 275 ? 11.878 5.646 -11.790 1.00 87.06 275 HIS A O 1
ATOM 2147 N N . TRP A 1 276 ? 11.117 6.077 -13.862 1.00 85.94 276 TRP A N 1
ATOM 2148 C CA . TRP A 1 276 ? 11.361 7.517 -13.820 1.00 85.94 276 TRP A CA 1
ATOM 2149 C C . TRP A 1 276 ? 10.039 8.268 -13.656 1.00 85.94 276 TRP A C 1
ATOM 2151 O O . TRP A 1 276 ? 9.254 8.361 -14.597 1.00 85.94 276 TRP A O 1
ATOM 2161 N N . ARG A 1 277 ? 9.800 8.795 -12.452 1.00 84.12 277 ARG A N 1
ATOM 2162 C CA . ARG A 1 277 ? 8.659 9.667 -12.152 1.00 84.12 277 ARG A CA 1
ATOM 2163 C C . ARG A 1 277 ? 9.094 11.128 -12.288 1.00 84.12 277 ARG A C 1
ATOM 2165 O O . ARG A 1 277 ? 9.985 11.541 -11.543 1.00 84.12 277 ARG A O 1
ATOM 2172 N N . HIS A 1 278 ? 8.493 11.883 -13.206 1.00 79.31 278 HIS A N 1
ATOM 2173 C CA . HIS A 1 278 ? 8.814 13.298 -13.441 1.00 79.31 278 HIS A CA 1
ATOM 2174 C C . HIS A 1 278 ? 8.005 14.274 -12.568 1.00 79.31 278 HIS A C 1
ATOM 2176 O O . HIS A 1 278 ? 8.397 15.434 -12.459 1.00 79.31 278 HIS A O 1
ATOM 2182 N N . LEU A 1 279 ? 6.987 13.769 -11.847 1.00 75.88 279 LEU A N 1
ATOM 2183 C CA . LEU A 1 279 ? 6.019 14.543 -11.047 1.00 75.88 279 LEU A CA 1
ATOM 2184 C C . LEU A 1 279 ? 5.070 15.357 -11.943 1.00 75.88 279 LEU A C 1
ATOM 2186 O O . LEU A 1 279 ? 5.114 15.231 -13.159 1.00 75.88 279 LEU A O 1
ATOM 2190 N N . ASP A 1 280 ? 4.200 16.173 -11.348 1.00 71.25 280 ASP A N 1
ATOM 2191 C CA . ASP A 1 280 ? 3.138 16.922 -12.045 1.00 71.25 280 ASP A CA 1
ATOM 2192 C C . ASP A 1 280 ? 3.684 18.167 -12.804 1.00 71.25 280 ASP A C 1
ATOM 2194 O O . ASP A 1 280 ? 3.108 19.255 -12.783 1.00 71.25 280 ASP A O 1
ATOM 2198 N N . VAL A 1 281 ? 4.852 18.003 -13.432 1.00 65.88 281 VAL A N 1
ATOM 2199 C CA . VAL A 1 281 ? 5.738 19.014 -14.038 1.00 65.88 281 VAL A CA 1
ATOM 2200 C C . VAL A 1 281 ? 5.552 18.956 -15.558 1.00 65.88 281 VAL A C 1
ATOM 2202 O O . VAL A 1 281 ? 6.447 18.580 -16.310 1.00 65.88 281 VAL A O 1
ATOM 2205 N N . ASP A 1 282 ? 4.326 19.236 -16.003 1.00 65.94 282 ASP A N 1
ATOM 2206 C CA . ASP A 1 282 ? 3.875 19.054 -17.392 1.00 65.94 282 ASP A CA 1
ATOM 2207 C C . ASP A 1 282 ? 3.830 20.373 -18.202 1.00 65.94 282 ASP A C 1
ATOM 2209 O O . ASP A 1 282 ? 3.382 20.403 -19.365 1.00 65.94 282 ASP A O 1
ATOM 2213 N N . PHE A 1 283 ? 4.277 21.499 -17.624 1.00 75.81 283 PHE A N 1
ATOM 2214 C CA . PHE A 1 283 ? 4.124 22.806 -18.263 1.00 75.81 283 PHE A CA 1
ATOM 2215 C C . PHE A 1 283 ? 4.951 22.885 -19.563 1.00 75.81 283 PHE A C 1
ATOM 2217 O O . PHE A 1 283 ? 6.079 22.390 -19.635 1.00 75.81 283 PHE A O 1
ATOM 2224 N N . PRO A 1 284 ? 4.445 23.527 -20.640 1.00 74.94 284 PRO A N 1
ATOM 2225 C CA . PRO A 1 284 ? 5.116 23.511 -21.944 1.00 74.94 284 PRO A CA 1
ATOM 2226 C C . PRO A 1 284 ? 6.575 23.993 -21.948 1.00 74.94 284 PRO A C 1
ATOM 2228 O O . PRO A 1 284 ? 7.359 23.487 -22.749 1.00 74.94 284 PRO A O 1
ATOM 2231 N N . GLY A 1 285 ? 6.938 24.923 -21.057 1.00 75.56 285 GLY A N 1
ATOM 2232 C CA . GLY A 1 285 ? 8.304 25.437 -20.907 1.00 75.56 285 GLY A CA 1
ATOM 2233 C C . GLY A 1 285 ? 9.275 24.497 -20.181 1.00 75.56 285 GLY A C 1
ATOM 2234 O O . GLY A 1 285 ? 10.482 24.661 -20.315 1.00 75.56 285 GLY A O 1
ATOM 2235 N N . GLU A 1 286 ? 8.781 23.490 -19.457 1.00 75.94 286 GLU A N 1
ATOM 2236 C CA . GLU A 1 286 ? 9.608 22.555 -18.677 1.00 75.94 286 GLU A CA 1
ATOM 2237 C C . GLU A 1 286 ? 10.130 21.394 -19.535 1.00 75.94 286 GLU A C 1
ATOM 2239 O O . GLU A 1 286 ? 11.119 20.748 -19.198 1.00 75.94 286 GLU A O 1
ATOM 2244 N N . LYS A 1 287 ? 9.530 21.160 -20.706 1.00 74.44 287 LYS A N 1
ATOM 2245 C CA . LYS A 1 287 ? 9.848 20.036 -21.606 1.00 74.44 287 LYS A CA 1
ATOM 2246 C C . LYS A 1 287 ? 11.332 19.894 -21.986 1.00 74.44 287 LYS A C 1
ATOM 2248 O O . LYS A 1 287 ? 11.797 18.755 -22.014 1.00 74.44 287 LYS A O 1
ATOM 2253 N N . PRO A 1 288 ? 12.117 20.966 -22.218 1.00 72.38 288 PRO A N 1
ATOM 2254 C CA . PRO A 1 288 ? 13.563 20.843 -22.423 1.00 72.38 288 PRO A CA 1
ATOM 2255 C C . PRO A 1 288 ? 14.308 20.305 -21.188 1.00 72.38 288 PRO A C 1
ATOM 2257 O O . PRO A 1 288 ? 15.247 19.524 -21.332 1.00 72.38 288 PRO A O 1
ATOM 2260 N N . MET A 1 289 ? 13.866 20.674 -19.979 1.00 73.62 289 MET A N 1
ATOM 2261 C CA . MET A 1 289 ? 14.398 20.157 -18.713 1.00 73.62 289 MET A CA 1
ATOM 2262 C C . MET A 1 289 ? 13.985 18.696 -18.488 1.00 73.62 289 MET A C 1
ATOM 2264 O O . MET A 1 289 ? 14.808 17.888 -18.070 1.00 73.62 289 MET A O 1
ATOM 2268 N N . LEU A 1 290 ? 12.743 18.325 -18.812 1.00 79.81 290 LEU A N 1
ATOM 2269 C CA . LEU A 1 290 ? 12.277 16.935 -18.721 1.00 79.81 290 LEU A CA 1
ATOM 2270 C C . LEU A 1 290 ? 13.076 16.012 -19.651 1.00 79.81 290 LEU A C 1
ATOM 2272 O O . LEU A 1 290 ? 13.481 14.926 -19.244 1.00 79.81 290 LEU A O 1
ATOM 2276 N N . LEU A 1 291 ? 13.367 16.456 -20.879 1.00 80.38 291 LEU A N 1
ATOM 2277 C CA . LEU A 1 291 ? 14.171 15.686 -21.834 1.00 80.38 291 LEU A CA 1
ATOM 2278 C C . LEU A 1 291 ? 15.636 15.536 -21.395 1.00 80.38 291 LEU A C 1
ATOM 2280 O O . LEU A 1 291 ? 16.199 14.453 -21.556 1.00 80.38 291 LEU A O 1
ATOM 2284 N N . SER A 1 292 ? 16.256 16.569 -20.811 1.00 81.44 292 S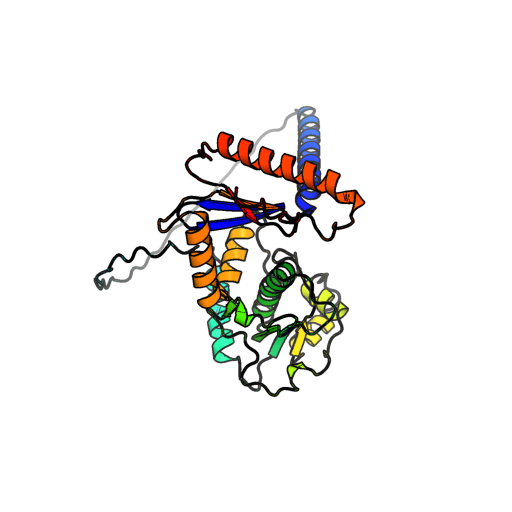ER A N 1
ATOM 2285 C CA . SER A 1 292 ? 17.629 16.456 -20.295 1.00 81.44 292 SER A CA 1
ATOM 2286 C C . SER A 1 292 ? 17.709 15.601 -19.022 1.00 81.44 292 SER A C 1
ATOM 2288 O O . SER A 1 292 ? 18.638 14.805 -18.880 1.00 81.44 292 SER A O 1
ATOM 2290 N N . GLN A 1 293 ? 16.702 15.671 -18.143 1.00 85.00 293 GLN A N 1
ATOM 2291 C CA . GLN A 1 293 ? 16.575 14.774 -16.990 1.00 85.00 293 GLN A CA 1
ATOM 2292 C C . GLN A 1 293 ? 16.343 13.316 -17.411 1.00 85.00 293 GLN A C 1
ATOM 2294 O O . GLN A 1 293 ? 16.987 12.424 -16.859 1.00 85.00 293 GLN A O 1
ATOM 2299 N N . LEU A 1 294 ? 15.495 13.061 -18.414 1.00 84.75 294 LEU A N 1
ATOM 2300 C CA . LEU A 1 294 ? 15.291 11.726 -18.982 1.00 84.75 294 LEU A CA 1
ATOM 2301 C C . LEU A 1 294 ? 16.583 11.177 -19.603 1.00 84.75 294 LEU A C 1
ATOM 2303 O O . LEU A 1 294 ? 16.942 10.030 -19.344 1.00 84.75 294 LEU A O 1
ATOM 2307 N N . ALA A 1 295 ? 17.319 11.989 -20.368 1.00 86.19 295 ALA A N 1
ATOM 2308 C CA . ALA A 1 295 ? 18.613 11.592 -20.922 1.00 86.19 295 ALA A CA 1
ATOM 2309 C C . ALA A 1 295 ? 19.620 11.223 -19.815 1.00 86.19 295 ALA A C 1
ATOM 2311 O O . ALA A 1 295 ? 20.248 10.167 -19.885 1.00 86.19 295 ALA A O 1
ATOM 2312 N N . GLY A 1 296 ? 19.713 12.032 -18.753 1.00 86.38 296 GLY A N 1
ATOM 2313 C CA . GLY A 1 296 ? 20.545 11.732 -17.583 1.00 86.38 296 GLY A CA 1
ATOM 2314 C C . GLY A 1 296 ? 20.101 10.480 -16.814 1.00 86.38 296 GLY A C 1
ATOM 2315 O O . GLY A 1 296 ? 20.943 9.718 -16.339 1.00 86.38 296 GLY A O 1
ATOM 2316 N N . ALA A 1 297 ? 18.794 10.219 -16.725 1.00 84.75 297 ALA A N 1
ATOM 2317 C CA . ALA A 1 297 ? 18.251 9.013 -16.103 1.00 84.75 297 ALA A CA 1
ATOM 2318 C C . ALA A 1 297 ? 18.565 7.748 -16.923 1.00 84.75 297 ALA A C 1
ATOM 2320 O O . ALA A 1 297 ? 18.996 6.747 -16.352 1.00 84.75 297 ALA A O 1
ATOM 2321 N N . LEU A 1 298 ? 18.414 7.806 -18.250 1.00 86.44 298 LEU A N 1
ATOM 2322 C CA . LEU A 1 298 ? 18.763 6.712 -19.161 1.00 86.44 298 LEU A CA 1
ATOM 2323 C C . LEU A 1 298 ? 20.268 6.420 -19.150 1.00 86.44 298 LEU A C 1
ATOM 2325 O O . LEU A 1 298 ? 20.657 5.255 -19.103 1.00 86.44 298 LEU A O 1
ATOM 2329 N N . GLU A 1 299 ? 21.117 7.450 -19.129 1.00 89.50 299 GLU A N 1
ATOM 2330 C CA . GLU A 1 299 ? 22.572 7.271 -19.067 1.00 89.50 299 GLU A CA 1
ATOM 2331 C C . GLU A 1 299 ? 23.033 6.724 -17.705 1.00 89.50 299 GLU A C 1
ATOM 2333 O O . GLU A 1 299 ? 23.892 5.848 -17.640 1.00 89.50 299 GLU A O 1
ATOM 2338 N N . CYS A 1 300 ? 22.389 7.143 -16.610 1.00 86.44 300 CYS A N 1
ATOM 2339 C CA . CYS A 1 300 ? 22.564 6.520 -15.295 1.00 86.44 300 CYS A CA 1
ATOM 2340 C C . CYS A 1 300 ? 22.177 5.028 -15.319 1.00 86.44 300 CYS A C 1
ATOM 2342 O O . CYS A 1 300 ? 22.901 4.194 -14.774 1.00 86.44 300 CYS A O 1
ATOM 2344 N N . GLY A 1 301 ? 21.085 4.677 -16.009 1.00 84.75 301 GLY A N 1
ATOM 2345 C CA . GLY A 1 301 ? 20.678 3.292 -16.252 1.00 84.75 301 GLY A CA 1
ATOM 2346 C C . GLY A 1 301 ? 21.704 2.494 -17.066 1.00 84.75 301 GLY A C 1
ATOM 2347 O O . GLY A 1 301 ? 22.038 1.376 -16.677 1.00 84.75 301 GLY A O 1
ATOM 2348 N N . ARG A 1 302 ? 22.260 3.069 -18.145 1.00 87.19 302 ARG A N 1
ATOM 2349 C CA . ARG A 1 302 ? 23.333 2.442 -18.944 1.00 87.19 302 ARG A CA 1
ATOM 2350 C C . ARG A 1 302 ? 24.595 2.196 -18.130 1.00 87.19 302 ARG A C 1
ATOM 2352 O O . ARG A 1 302 ? 25.127 1.088 -18.166 1.00 87.19 302 ARG A O 1
ATOM 2359 N N . ARG A 1 303 ? 25.065 3.203 -17.387 1.00 89.81 303 ARG A N 1
ATOM 2360 C CA . ARG A 1 303 ? 26.279 3.074 -16.576 1.00 89.81 303 ARG A CA 1
ATOM 2361 C C . ARG A 1 303 ? 26.099 2.028 -15.479 1.00 89.81 303 ARG A C 1
ATOM 2363 O O . ARG A 1 303 ? 26.951 1.159 -15.349 1.00 89.81 303 ARG A O 1
ATOM 2370 N N . LEU A 1 304 ? 24.959 2.035 -14.780 1.00 84.25 304 LEU A N 1
ATOM 2371 C CA . LEU A 1 304 ? 24.634 1.004 -13.792 1.00 84.25 304 LEU A CA 1
ATOM 2372 C C . LEU A 1 304 ? 24.606 -0.396 -14.424 1.00 84.25 304 LEU A C 1
ATOM 2374 O O . LEU A 1 304 ? 25.176 -1.323 -13.857 1.00 84.25 304 LEU A O 1
ATOM 2378 N N . ALA A 1 305 ? 23.994 -0.558 -15.602 1.00 85.12 305 ALA A N 1
ATOM 2379 C CA . ALA A 1 305 ? 23.986 -1.835 -16.313 1.00 85.12 305 ALA A CA 1
ATOM 2380 C C . ALA A 1 305 ? 25.410 -2.319 -16.642 1.00 85.12 305 ALA A C 1
ATOM 2382 O O . ALA A 1 305 ? 25.722 -3.482 -16.397 1.00 85.12 305 ALA A O 1
ATOM 2383 N N . ALA A 1 306 ? 26.293 -1.430 -17.108 1.00 88.94 306 ALA A N 1
ATOM 2384 C CA . ALA A 1 306 ? 27.700 -1.749 -17.347 1.00 88.94 306 ALA A CA 1
ATOM 2385 C C . ALA A 1 306 ? 28.448 -2.122 -16.049 1.00 88.94 306 ALA A C 1
ATOM 2387 O O . ALA A 1 306 ? 29.156 -3.131 -16.028 1.00 88.94 306 ALA A O 1
ATOM 2388 N N . GLU A 1 307 ? 28.241 -1.374 -14.957 1.00 89.00 307 GLU A N 1
ATOM 2389 C CA . GLU A 1 307 ? 28.793 -1.655 -13.620 1.00 89.00 307 GLU A CA 1
ATOM 2390 C C . GLU A 1 307 ? 28.408 -3.073 -13.136 1.00 89.00 307 GLU A C 1
ATOM 2392 O O . GLU A 1 307 ? 29.268 -3.816 -12.660 1.00 89.00 307 GLU A O 1
ATOM 2397 N N . ILE A 1 308 ? 27.148 -3.496 -13.330 1.00 86.56 308 ILE A N 1
ATOM 2398 C CA . ILE A 1 308 ? 26.663 -4.847 -12.970 1.00 86.56 308 ILE A CA 1
ATOM 2399 C C . ILE A 1 308 ? 26.767 -5.892 -14.101 1.00 86.56 308 ILE A C 1
ATOM 2401 O O . ILE A 1 308 ? 26.229 -6.993 -13.970 1.00 86.56 308 ILE A O 1
ATOM 2405 N N . LYS A 1 309 ? 27.469 -5.578 -15.199 1.00 90.75 309 LYS A N 1
ATOM 2406 C CA . LYS A 1 309 ? 27.704 -6.458 -16.366 1.00 90.75 309 LYS A CA 1
ATOM 2407 C C . LYS A 1 309 ? 26.421 -6.989 -17.036 1.00 90.75 309 LYS A C 1
ATOM 2409 O O . LYS A 1 309 ? 26.382 -8.112 -17.540 1.00 90.75 309 LYS A O 1
ATOM 2414 N N . VAL A 1 310 ? 25.369 -6.173 -17.065 1.00 84.94 310 VAL A N 1
ATOM 2415 C CA . VAL A 1 310 ? 24.147 -6.398 -17.847 1.00 84.94 310 VAL A CA 1
ATOM 2416 C C . VAL A 1 310 ? 24.332 -5.832 -19.256 1.00 84.94 310 VAL A C 1
ATOM 2418 O O . VAL A 1 310 ? 24.399 -4.623 -19.462 1.00 84.94 310 VAL A O 1
ATOM 2421 N N . ASP A 1 311 ? 24.387 -6.732 -20.234 1.00 87.31 311 ASP A N 1
ATOM 2422 C CA . ASP A 1 311 ? 24.368 -6.410 -21.661 1.00 87.31 311 ASP A CA 1
ATOM 2423 C C . ASP A 1 311 ? 22.975 -5.900 -22.071 1.00 87.31 311 ASP A C 1
ATOM 2425 O O . ASP A 1 311 ? 22.039 -6.687 -22.213 1.00 87.31 311 ASP A O 1
ATOM 2429 N N . LEU A 1 312 ? 22.842 -4.584 -22.271 1.00 85.19 312 LEU A N 1
ATOM 2430 C CA . LEU A 1 312 ? 21.581 -3.940 -22.665 1.00 85.19 312 LEU A CA 1
ATOM 2431 C C . LEU A 1 312 ? 21.169 -4.174 -24.131 1.00 85.19 312 LEU A C 1
ATOM 2433 O O . LEU A 1 312 ? 20.046 -3.828 -24.495 1.00 85.19 312 LEU A O 1
ATOM 2437 N N . VAL A 1 313 ? 22.031 -4.761 -24.970 1.00 84.69 313 VAL A N 1
ATOM 2438 C CA . VAL A 1 313 ? 21.652 -5.212 -26.322 1.00 84.69 313 VAL A CA 1
ATOM 2439 C C . VAL A 1 313 ? 20.901 -6.542 -26.232 1.00 84.69 313 VAL A C 1
ATOM 2441 O O . VAL A 1 313 ? 19.960 -6.778 -26.985 1.00 84.69 313 VAL A O 1
ATOM 2444 N N . ARG A 1 314 ? 21.286 -7.402 -25.279 1.00 84.12 314 ARG A N 1
ATOM 2445 C CA . ARG A 1 314 ? 20.653 -8.713 -25.035 1.00 84.12 314 ARG A CA 1
ATOM 2446 C C . ARG A 1 314 ? 19.561 -8.692 -23.962 1.00 84.12 314 ARG A C 1
ATOM 2448 O O . ARG A 1 314 ? 18.741 -9.604 -23.935 1.00 84.12 314 ARG A O 1
ATOM 2455 N N . ARG A 1 315 ? 19.557 -7.684 -23.085 1.00 84.44 315 ARG A N 1
ATOM 2456 C CA . ARG A 1 315 ? 18.574 -7.473 -22.012 1.00 84.44 315 ARG A CA 1
ATOM 2457 C C . ARG A 1 315 ? 17.994 -6.057 -22.103 1.00 84.44 315 ARG A C 1
ATOM 2459 O O . ARG A 1 315 ? 18.588 -5.134 -21.543 1.00 84.44 315 ARG A O 1
ATOM 2466 N N . PRO A 1 316 ? 16.877 -5.843 -22.820 1.00 86.06 316 PRO A N 1
ATOM 2467 C CA . PRO A 1 316 ? 16.348 -4.504 -23.060 1.00 86.06 316 PRO A CA 1
ATOM 2468 C C . PRO A 1 316 ? 15.953 -3.787 -21.761 1.00 86.06 316 PRO A C 1
ATOM 2470 O O . PRO A 1 316 ? 15.665 -4.406 -20.735 1.00 86.06 316 PRO A O 1
ATOM 2473 N N . MET A 1 317 ? 15.911 -2.455 -21.807 1.00 86.50 317 MET A N 1
ATOM 2474 C CA . MET A 1 317 ? 15.436 -1.642 -20.687 1.00 86.50 317 MET A CA 1
ATOM 2475 C C . MET A 1 317 ? 13.923 -1.407 -20.800 1.00 86.50 317 MET A C 1
ATOM 2477 O O . MET A 1 317 ? 13.440 -0.943 -21.834 1.00 86.50 317 MET A O 1
ATOM 2481 N N . LEU A 1 318 ? 13.182 -1.685 -19.727 1.00 88.38 318 LEU A N 1
ATOM 2482 C CA . LEU A 1 318 ? 11.765 -1.350 -19.588 1.00 88.38 318 LEU A CA 1
ATOM 2483 C C . LEU A 1 318 ? 11.639 -0.023 -18.832 1.00 88.38 318 LEU A C 1
ATOM 2485 O O . LEU A 1 318 ? 11.707 0.007 -17.600 1.00 88.38 318 LEU A O 1
ATOM 2489 N N . LEU A 1 319 ? 11.465 1.077 -19.567 1.00 88.06 319 LEU A N 1
ATOM 2490 C CA . LEU A 1 319 ? 11.203 2.391 -18.981 1.00 88.06 319 LEU A CA 1
ATOM 2491 C C . LEU A 1 319 ? 9.719 2.528 -18.613 1.00 88.06 319 LEU A C 1
ATOM 2493 O O . LEU A 1 319 ? 8.852 2.533 -19.482 1.00 88.06 319 LEU A O 1
ATOM 2497 N N . ILE A 1 320 ? 9.448 2.712 -17.324 1.00 88.94 320 ILE A N 1
ATOM 2498 C CA . ILE A 1 320 ? 8.144 3.084 -16.774 1.00 88.94 320 ILE A CA 1
ATOM 2499 C C . ILE A 1 320 ? 8.214 4.566 -16.397 1.00 88.94 320 ILE A C 1
ATOM 2501 O O . ILE A 1 320 ? 9.103 4.975 -15.644 1.00 88.94 320 ILE A O 1
ATOM 2505 N N . THR A 1 321 ? 7.291 5.378 -16.909 1.00 87.38 321 THR A N 1
ATOM 2506 C CA . THR A 1 321 ? 7.226 6.811 -16.605 1.00 87.38 321 THR A CA 1
ATOM 2507 C C . THR A 1 321 ? 5.808 7.361 -16.737 1.00 87.38 321 THR A C 1
ATOM 2509 O O . THR A 1 321 ? 5.001 6.845 -17.506 1.00 87.38 321 THR A O 1
ATOM 2512 N N . ASP A 1 322 ? 5.527 8.416 -15.977 1.00 83.12 322 ASP A N 1
ATOM 2513 C CA . ASP A 1 322 ? 4.369 9.301 -16.112 1.00 83.12 322 ASP A CA 1
ATOM 2514 C C . ASP A 1 322 ? 4.533 10.321 -17.261 1.00 83.12 322 ASP A C 1
ATOM 2516 O O . ASP A 1 322 ? 3.558 10.946 -17.671 1.00 83.12 322 ASP A O 1
ATOM 2520 N N . PHE A 1 323 ? 5.738 10.479 -17.826 1.00 80.56 323 PHE A N 1
ATOM 2521 C CA . PHE A 1 323 ? 6.001 11.452 -18.887 1.00 80.56 323 PHE A CA 1
ATOM 2522 C C . PHE A 1 323 ? 5.381 11.049 -20.232 1.00 80.56 323 PHE A C 1
ATOM 2524 O O . PHE A 1 323 ? 5.992 10.356 -21.052 1.00 80.56 323 PHE A O 1
ATOM 2531 N N . HIS A 1 324 ? 4.194 11.588 -20.522 1.00 69.62 324 HIS A N 1
ATOM 2532 C CA . HIS A 1 324 ? 3.580 11.561 -21.851 1.00 69.62 324 HIS A CA 1
ATOM 2533 C C . HIS A 1 324 ? 4.251 12.551 -22.822 1.00 69.62 324 HIS A C 1
ATOM 2535 O O . HIS A 1 324 ? 3.607 13.391 -23.462 1.00 69.62 324 HIS A O 1
ATOM 2541 N N . GLY A 1 325 ? 5.566 12.396 -23.009 1.00 63.38 325 GLY A N 1
ATOM 2542 C CA . GLY A 1 325 ? 6.285 12.946 -24.152 1.00 63.38 325 GLY A CA 1
ATOM 2543 C C . GLY A 1 325 ? 5.614 12.458 -25.432 1.00 63.38 325 GLY A C 1
ATOM 2544 O O . GLY A 1 325 ? 5.748 11.288 -25.791 1.00 63.38 325 GLY A O 1
ATOM 2545 N N . LYS A 1 326 ? 4.820 13.335 -26.068 1.00 52.66 326 LYS A N 1
ATOM 2546 C CA . LYS A 1 326 ? 3.878 12.962 -27.135 1.00 52.66 326 LYS A CA 1
ATOM 2547 C C . LYS A 1 326 ? 4.540 12.018 -28.137 1.00 52.66 326 LYS A C 1
ATOM 2549 O O . LYS A 1 326 ? 5.465 12.434 -28.836 1.00 52.66 326 LYS A O 1
ATOM 2554 N N . LYS A 1 327 ? 3.978 10.810 -28.301 1.00 48.53 327 LYS A N 1
ATOM 2555 C CA . LYS A 1 327 ? 4.145 10.032 -29.533 1.00 48.53 327 LYS A CA 1
ATOM 2556 C C . LYS A 1 327 ? 3.644 10.905 -30.689 1.00 48.53 327 LYS A C 1
ATOM 2558 O O . LYS A 1 327 ? 2.474 10.850 -31.061 1.00 48.53 327 LYS A O 1
ATOM 2563 N N . LYS A 1 328 ? 4.545 11.687 -31.296 1.00 47.22 328 LYS A N 1
ATOM 2564 C CA . LYS A 1 328 ? 4.530 11.805 -32.750 1.00 47.22 328 LYS A CA 1
ATOM 2565 C C . LYS A 1 328 ? 4.623 10.366 -33.227 1.00 47.22 328 LYS A C 1
ATOM 2567 O O . LYS A 1 328 ? 5.662 9.731 -33.061 1.00 47.22 328 LYS A O 1
ATOM 2572 N N . VAL A 1 329 ? 3.509 9.844 -33.725 1.00 40.50 329 VAL A N 1
ATOM 2573 C CA . VAL A 1 329 ? 3.537 8.659 -34.570 1.00 40.50 329 VAL A CA 1
ATOM 2574 C C . VAL A 1 329 ? 4.494 9.027 -35.695 1.00 40.50 329 VAL A C 1
ATOM 2576 O O . VAL A 1 329 ? 4.196 9.931 -36.477 1.00 40.50 329 VAL A O 1
ATOM 2579 N N . MET A 1 330 ? 5.687 8.425 -35.699 1.00 39.12 330 MET A N 1
ATOM 2580 C CA . MET A 1 330 ? 6.516 8.447 -36.897 1.00 39.12 330 MET A CA 1
ATOM 2581 C C . MET A 1 330 ? 5.632 7.837 -37.987 1.00 39.12 330 MET A C 1
ATOM 2583 O O . MET A 1 330 ? 5.103 6.748 -37.749 1.00 39.12 330 MET A O 1
ATOM 2587 N N . PRO A 1 331 ? 5.377 8.526 -39.112 1.00 38.62 331 PRO A N 1
ATOM 2588 C CA . PRO A 1 331 ? 4.671 7.885 -40.207 1.00 38.62 331 PRO A CA 1
ATOM 2589 C C . PRO A 1 331 ? 5.461 6.634 -40.596 1.00 38.62 331 PRO A C 1
ATOM 2591 O O . PRO A 1 331 ? 6.690 6.683 -40.687 1.00 38.62 331 PRO A O 1
ATOM 2594 N N . ASN A 1 332 ? 4.760 5.513 -40.760 1.00 40.91 332 ASN A N 1
ATOM 2595 C CA . ASN A 1 332 ? 5.368 4.300 -41.287 1.00 40.91 332 ASN A CA 1
ATOM 2596 C C . ASN A 1 332 ? 5.718 4.575 -42.756 1.00 40.91 332 ASN A C 1
ATOM 2598 O O . ASN A 1 332 ? 4.824 4.568 -43.604 1.00 40.91 332 ASN A O 1
ATOM 2602 N N . ASN A 1 333 ? 6.995 4.864 -43.005 1.00 36.53 333 ASN A N 1
ATOM 2603 C CA . ASN A 1 333 ? 7.607 4.947 -44.330 1.00 36.53 333 ASN A CA 1
ATOM 2604 C C . ASN A 1 333 ? 8.167 3.576 -44.726 1.00 36.53 333 ASN A C 1
ATOM 2606 O O . ASN A 1 333 ? 8.770 2.936 -43.834 1.00 36.53 333 ASN A O 1
#

Organism: NCBI:txid51714

Secondary structure (DSSP, 8-state):
-EEEEEETTEEEEEE--TTHHHHHHHHHHHHHHHHHHHHHHTT----------------------------------------PPPTTHHHHHHHHHHHHHHHTT-TT--EEEEEE-STT---HHHHHHHHHHHHHHHHHTT-EEEEEE-SSS-GGGTEEESSS--B-TTS-TTTTTSPPSS-HHHHHHHHT--SSTTHHHHHHHHH-SEEEE-----TT---TTSPPPPSSSHHHHHHHHHHHHEEEPHHHHHHHHHHHHHHH-SS----EEEEE---S---TTTHHHHHHHHHHHHHHHHHHHHHTT--TTTS-EEEEES-----------

Foldseek 3Di:
DWFWFDDQNDTQTPDDDPCVVVVVVVVVVVVVVVVVVVVVVVPDDDDDDDDDDDDDDDDDDDDDDDDDDDDDDPPDDPPSDDLPADPPLVVLLVVLLVLQVVPVPPPPAAEEEAEDDDPLQDDPVLSLQQQLQVVLVCSLLVHHAAYDDPPPHDPLLWWAFDSHHRYPPPPDPCPQVDAFPDDPVLVCCLWAVVPPPPPVSVVSVSPTRYDYDNDGDGSQHDTPRGDGDDPVCNSSNSVVSDNNTTDTDVVVVVVVLVVCCVVPNNDDAAAGEDEDEPPPQQDPVCVVVVVVVVVVSVVVVVVVCVVVVNDCVRHPYHYHYPDCPDPPPPPPD

pLDDT: mean 77.79, std 20.69, range [30.2, 98.56]